Protein AF-A0A9N9AKI6-F1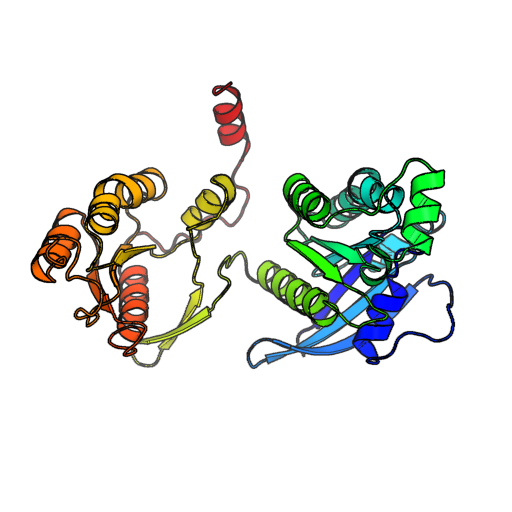 (afdb_monomer)

Mean predicted aligned error: 16.49 Å

InterPro domains:
  IPR001806 Small GTPase [PF00071] (5-174)
  IPR001806 Small GTPase [PF00071] (185-316)
  IPR001806 Small GTPase [PS51421] (1-301)
  IPR001806 Small GTPase [SM00174] (6-179)
  IPR001806 Small GTPase [SM00174] (183-320)
  IPR003578 Small GTPase Rho [PTHR24072] (3-178)
  IPR005225 Small GTP-binding domain [TIGR00231] (1-157)
  IPR027417 P-loop containing nucleoside triphosphate hydrolase [G3DSA:3.40.50.300] (1-179)
  IPR027417 P-loop containing nucleoside triphosphate hydrolase [G3DSA:3.40.50.300] (180-321)
  IPR027417 P-loop containing nucleoside triphosphate hydrolase [SSF52540] (2-173)
  IPR027417 P-loop containing nucleoside triphosphate hydrolase [SSF52540] (184-318)

Sequence (345 aa):
MRTIKCVVVGDYDVGKTELLIAYTTNKFPSKYIPTVFDNREVTVIIGDDPYTLGLFDSTGLEDYDRLRCLSYPQTNVFLICFSVTSPASFENIKKKWFHEVQNHCPGIPCLIVGTKIDLRDDPLTVSELRQKNMRPVTSEQGKELAQELGAIKYVECSALTQKGLKNVFDEAAVAALDNKIKYVFGNYTVTATIGDERYTLGLFDAIGLEDYNRLLSYHQADVFLICFSVTSLISFENVKEKWVSEIHHHCPGISFLIVGTQIGMQNEELSQQSMKPVTSKQGEKLAKKLGATKYVECSVLSQESVKNVFYEAVVAARNTDLPIIKRPRNKLDIMPLLHKMNKWK

pLDDT: mean 78.25, std 19.81, range [26.52, 98.81]

Organism: NCBI:txid1348616

Structure (mmCIF, N/CA/C/O backbone):
data_AF-A0A9N9AKI6-F1
#
_entry.id   AF-A0A9N9AKI6-F1
#
loop_
_atom_site.group_PDB
_atom_site.id
_atom_site.type_symbol
_atom_site.label_atom_id
_atom_site.label_alt_id
_atom_site.label_comp_id
_atom_site.label_asym_id
_atom_site.label_entity_id
_atom_site.label_seq_id
_atom_site.pdbx_PDB_ins_code
_atom_site.Cartn_x
_atom_site.Cartn_y
_atom_site.Cartn_z
_atom_site.occupancy
_atom_site.B_iso_or_equiv
_atom_site.auth_seq_id
_atom_site.auth_comp_id
_atom_site.auth_asym_id
_atom_site.auth_atom_id
_atom_site.pdbx_PDB_model_num
ATOM 1 N N . MET A 1 1 ? -21.388 -12.727 -8.034 1.00 55.03 1 MET A N 1
ATOM 2 C CA . MET A 1 1 ? -19.964 -12.638 -7.644 1.00 55.03 1 MET A CA 1
ATOM 3 C C . MET A 1 1 ? -19.625 -11.164 -7.483 1.00 55.03 1 MET A C 1
ATOM 5 O O . MET A 1 1 ? -20.104 -10.378 -8.293 1.00 55.03 1 MET A O 1
ATOM 9 N N . ARG A 1 2 ? -18.938 -10.751 -6.410 1.00 79.75 2 ARG A N 1
ATOM 10 C CA . ARG A 1 2 ? -18.573 -9.336 -6.219 1.00 79.75 2 ARG A CA 1
ATOM 11 C C . ARG A 1 2 ? -17.352 -9.025 -7.089 1.00 79.75 2 ARG A C 1
ATOM 13 O O . ARG A 1 2 ? -16.371 -9.760 -7.028 1.00 79.75 2 ARG A O 1
ATOM 20 N N . THR A 1 3 ? -17.412 -7.945 -7.864 1.00 86.31 3 THR A N 1
ATOM 21 C CA . THR A 1 3 ? -16.326 -7.552 -8.774 1.00 86.31 3 THR A CA 1
ATOM 22 C C . THR A 1 3 ? -15.552 -6.357 -8.224 1.00 86.31 3 THR A C 1
ATOM 24 O O . THR A 1 3 ? -16.144 -5.381 -7.740 1.00 86.31 3 THR A O 1
ATOM 27 N N . ILE A 1 4 ? -14.226 -6.439 -8.309 1.00 90.44 4 ILE A N 1
ATOM 28 C CA . ILE A 1 4 ? -13.284 -5.353 -8.052 1.00 90.44 4 ILE A CA 1
ATOM 29 C C . ILE A 1 4 ? -12.661 -4.973 -9.391 1.00 90.44 4 ILE A C 1
ATOM 31 O O . ILE A 1 4 ? -11.986 -5.788 -10.010 1.00 90.44 4 ILE A O 1
ATOM 35 N N . LYS A 1 5 ? -12.887 -3.741 -9.844 1.00 94.88 5 LYS A N 1
ATOM 36 C CA . LYS A 1 5 ? -12.231 -3.197 -11.034 1.00 94.88 5 LYS A CA 1
ATOM 37 C C . LYS A 1 5 ? -10.928 -2.498 -10.644 1.00 94.88 5 LYS A C 1
ATOM 39 O O . LYS A 1 5 ? -10.968 -1.491 -9.935 1.00 94.88 5 LYS A O 1
ATOM 44 N N . CYS A 1 6 ? -9.804 -3.015 -11.124 1.00 95.88 6 CYS A N 1
ATOM 45 C CA . CYS A 1 6 ? -8.462 -2.477 -10.944 1.00 95.88 6 CYS A CA 1
ATOM 46 C C . CYS A 1 6 ? -7.922 -1.991 -12.295 1.00 95.88 6 CYS A C 1
ATOM 48 O O . CYS A 1 6 ? -7.817 -2.776 -13.237 1.00 95.88 6 CYS A O 1
ATOM 50 N N . VAL A 1 7 ? -7.601 -0.701 -12.396 1.00 97.38 7 VAL A N 1
ATOM 51 C CA . VAL A 1 7 ? -7.034 -0.104 -13.617 1.00 97.38 7 VAL A CA 1
ATOM 52 C C . VAL A 1 7 ? -5.561 0.212 -13.396 1.00 97.38 7 VAL A C 1
ATOM 54 O O . VAL A 1 7 ? -5.201 0.815 -12.385 1.00 97.38 7 VAL A O 1
ATOM 57 N N . VAL A 1 8 ? -4.714 -0.178 -14.350 1.00 97.44 8 VAL A N 1
ATOM 58 C CA . VAL A 1 8 ? -3.264 0.041 -14.295 1.00 97.44 8 VAL A CA 1
ATOM 59 C C . VAL A 1 8 ? -2.870 1.144 -15.272 1.00 97.44 8 VAL A C 1
ATOM 61 O O . VAL A 1 8 ? -3.150 1.048 -16.467 1.00 97.44 8 VAL A O 1
ATOM 64 N N . VAL A 1 9 ? -2.212 2.191 -14.773 1.00 97.50 9 VAL A N 1
ATOM 65 C CA . VAL A 1 9 ? -1.761 3.368 -15.539 1.00 97.50 9 VAL A CA 1
ATOM 66 C C . VAL A 1 9 ? -0.284 3.654 -15.262 1.00 97.50 9 VAL A C 1
ATOM 68 O O . VAL A 1 9 ? 0.289 3.114 -14.320 1.00 97.50 9 VAL A O 1
ATOM 71 N N . GLY A 1 10 ? 0.358 4.471 -16.095 1.00 97.31 10 GLY A N 1
ATOM 72 C CA . GLY A 1 10 ? 1.793 4.761 -16.015 1.00 97.31 10 GLY A CA 1
ATOM 73 C C . GLY A 1 10 ? 2.422 4.872 -17.399 1.00 97.31 10 GLY A C 1
ATOM 74 O O . GLY A 1 10 ? 1.797 4.488 -18.392 1.00 97.31 10 GLY A O 1
ATOM 75 N N . ASP A 1 11 ? 3.666 5.342 -17.466 1.00 96.44 11 ASP A N 1
ATOM 76 C CA . ASP A 1 11 ? 4.390 5.566 -18.725 1.00 96.44 11 ASP A CA 1
ATOM 77 C C . ASP A 1 11 ? 4.474 4.310 -19.609 1.00 96.44 11 ASP A C 1
ATOM 79 O O . ASP A 1 11 ? 4.257 3.168 -19.185 1.00 96.44 11 ASP A O 1
ATOM 83 N N . TYR A 1 12 ? 4.791 4.515 -20.885 1.00 92.94 12 TYR A N 1
ATOM 84 C CA . TYR A 1 12 ? 5.159 3.416 -21.770 1.00 92.94 12 TYR A CA 1
ATOM 85 C C . TYR A 1 12 ? 6.393 2.660 -21.232 1.00 92.94 12 TYR A C 1
ATOM 87 O O . TYR A 1 12 ? 7.275 3.251 -20.616 1.00 92.94 12 TYR A O 1
ATOM 95 N N . ASP A 1 13 ? 6.434 1.340 -21.444 1.00 92.31 13 ASP A N 1
ATOM 96 C CA . ASP A 1 13 ? 7.540 0.454 -21.032 1.00 92.31 13 ASP A CA 1
ATOM 97 C C . ASP A 1 13 ? 7.895 0.467 -19.521 1.00 92.31 13 ASP A C 1
ATOM 99 O O . ASP A 1 13 ? 9.018 0.196 -19.092 1.00 92.31 13 ASP A O 1
ATOM 103 N N . VAL A 1 14 ? 6.906 0.711 -18.658 1.00 96.31 14 VAL A N 1
ATOM 104 C CA . VAL A 1 14 ? 7.051 0.529 -17.198 1.00 96.31 14 VAL A CA 1
ATOM 105 C C . VAL A 1 14 ? 6.560 -0.834 -16.708 1.00 96.31 14 VAL A C 1
ATOM 107 O O . VAL A 1 14 ? 6.311 -1.003 -15.528 1.00 96.31 14 VAL A O 1
ATOM 110 N N . GLY A 1 15 ? 6.363 -1.823 -17.581 1.00 94.62 15 GLY A N 1
ATOM 111 C CA . GLY A 1 15 ? 6.037 -3.184 -17.137 1.00 94.62 15 GLY A CA 1
ATOM 112 C C . GLY A 1 15 ? 4.579 -3.440 -16.720 1.00 94.62 15 GLY A C 1
ATOM 113 O O . GLY A 1 15 ? 4.329 -4.412 -16.011 1.00 94.62 15 GLY A O 1
ATOM 114 N N . LYS A 1 16 ? 3.614 -2.589 -17.108 1.00 95.56 16 LYS A N 1
ATOM 115 C CA . LYS A 1 16 ? 2.182 -2.753 -16.756 1.00 95.56 16 LYS A CA 1
ATOM 116 C C . LYS A 1 16 ? 1.595 -4.049 -17.323 1.00 95.56 16 LYS A C 1
ATOM 118 O O . LYS A 1 16 ? 0.977 -4.829 -16.604 1.00 95.56 16 LYS A O 1
ATOM 123 N N . THR A 1 17 ? 1.847 -4.307 -18.601 1.00 94.00 17 THR A N 1
ATOM 124 C CA . THR A 1 17 ? 1.361 -5.499 -19.298 1.00 94.00 17 THR A CA 1
ATOM 125 C C . THR A 1 17 ? 2.017 -6.760 -18.745 1.00 94.00 17 THR A C 1
ATOM 127 O O . THR A 1 17 ? 1.331 -7.739 -18.455 1.00 94.00 17 THR A O 1
ATOM 130 N N . GLU A 1 18 ? 3.330 -6.726 -18.508 1.00 94.31 18 GLU A N 1
ATOM 131 C CA . GLU A 1 18 ? 4.100 -7.810 -17.892 1.00 94.31 18 GLU A CA 1
ATOM 132 C C . GLU A 1 18 ? 3.596 -8.125 -16.485 1.00 94.31 18 GLU A C 1
ATOM 134 O O . GLU A 1 18 ? 3.436 -9.296 -16.153 1.00 94.31 18 GLU A O 1
ATOM 139 N N . LEU A 1 19 ? 3.307 -7.097 -15.679 1.00 94.56 19 LEU A N 1
ATOM 140 C CA . LEU A 1 19 ? 2.725 -7.228 -14.344 1.00 94.56 19 LEU A CA 1
ATOM 141 C C . LEU A 1 19 ? 1.404 -8.010 -14.400 1.00 94.56 19 LEU A C 1
ATOM 143 O O . LEU A 1 19 ? 1.226 -8.990 -13.676 1.00 94.56 19 LEU A O 1
ATOM 147 N N . LEU A 1 20 ? 0.496 -7.610 -15.293 1.00 93.94 20 LEU A N 1
ATOM 148 C CA . LEU A 1 20 ? -0.815 -8.239 -15.441 1.00 93.94 20 LEU A CA 1
ATOM 149 C C . LEU A 1 20 ? -0.731 -9.657 -16.027 1.00 93.94 20 LEU A C 1
ATOM 151 O O . LEU A 1 20 ? -1.487 -10.539 -15.614 1.00 93.94 20 LEU A O 1
ATOM 155 N N . ILE A 1 21 ? 0.167 -9.904 -16.991 1.00 91.19 21 ILE A N 1
ATOM 156 C CA . ILE A 1 21 ? 0.382 -11.250 -17.559 1.00 91.19 21 ILE A CA 1
ATOM 157 C C . ILE A 1 21 ? 0.952 -12.162 -16.479 1.00 91.19 21 ILE A C 1
ATOM 159 O O . ILE A 1 21 ? 0.370 -13.203 -16.189 1.00 91.19 21 ILE A O 1
ATOM 163 N N . ALA A 1 22 ? 2.039 -11.744 -15.831 1.00 92.00 22 ALA A N 1
ATOM 164 C CA . ALA A 1 22 ? 2.713 -12.555 -14.831 1.00 92.00 22 ALA A CA 1
ATOM 165 C C . ALA A 1 22 ? 1.778 -12.946 -13.689 1.00 92.00 22 ALA A C 1
ATOM 167 O O . ALA A 1 22 ? 1.807 -14.096 -13.259 1.00 92.00 22 ALA A O 1
ATOM 168 N N . TYR A 1 23 ? 0.915 -12.032 -13.241 1.00 91.38 23 TYR A N 1
ATOM 169 C CA . TYR A 1 23 ? -0.033 -12.322 -12.171 1.00 91.38 23 TYR A CA 1
ATOM 170 C C . TYR A 1 23 ? -1.129 -13.309 -12.589 1.00 91.38 23 TYR A C 1
ATOM 172 O O . TYR A 1 23 ? -1.503 -14.182 -11.813 1.00 91.38 23 TYR A O 1
ATOM 180 N N . THR A 1 24 ? -1.628 -13.203 -13.822 1.00 88.88 24 THR A N 1
ATOM 181 C CA . THR A 1 24 ? -2.720 -14.064 -14.305 1.00 88.88 24 THR A CA 1
ATOM 182 C C . THR A 1 24 ? -2.243 -15.437 -14.777 1.00 88.88 24 THR A C 1
ATOM 184 O O . THR A 1 24 ? -2.994 -16.405 -14.683 1.00 88.88 24 THR A O 1
ATOM 187 N N . THR A 1 25 ? -1.003 -15.554 -15.263 1.00 87.62 25 THR A N 1
ATOM 188 C CA . THR A 1 25 ? -0.487 -16.798 -15.860 1.00 87.62 25 THR A CA 1
ATOM 189 C C . THR A 1 25 ? 0.665 -17.440 -15.090 1.00 87.62 25 THR A C 1
ATOM 191 O O . THR A 1 25 ? 1.154 -18.485 -15.521 1.00 87.62 25 THR A O 1
ATOM 194 N N . ASN A 1 26 ? 1.144 -16.827 -14.000 1.00 85.19 26 ASN A N 1
ATOM 195 C CA . ASN A 1 26 ? 2.358 -17.227 -13.269 1.00 85.19 26 ASN A CA 1
ATOM 196 C C . ASN A 1 26 ? 3.594 -17.381 -14.179 1.00 85.19 26 ASN A C 1
ATOM 198 O O . ASN A 1 26 ? 4.461 -18.225 -13.940 1.00 85.19 26 ASN A O 1
ATOM 202 N N . LYS A 1 27 ? 3.664 -16.596 -15.262 1.00 84.94 27 LYS A N 1
ATOM 203 C CA . LYS A 1 27 ? 4.731 -16.651 -16.273 1.00 84.94 27 LYS A CA 1
ATOM 204 C C . LYS A 1 27 ? 5.041 -15.260 -16.799 1.00 84.94 27 LYS A C 1
A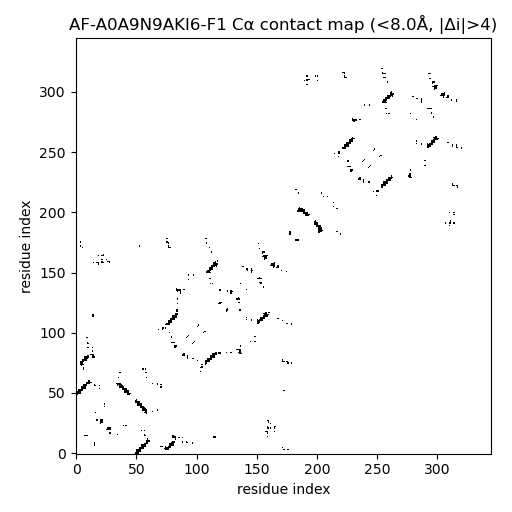TOM 206 O O . LYS A 1 27 ? 4.127 -14.494 -17.079 1.00 84.94 27 LYS A O 1
ATOM 211 N N . PHE A 1 28 ? 6.318 -14.972 -17.009 1.00 85.56 28 PHE A N 1
ATOM 212 C CA . PHE A 1 28 ? 6.722 -13.770 -17.728 1.00 85.56 28 PHE A CA 1
ATOM 213 C C . PHE A 1 28 ? 6.440 -13.937 -19.236 1.00 85.56 28 PHE A C 1
ATOM 215 O O . PHE A 1 28 ? 6.713 -15.015 -19.778 1.00 85.56 28 PHE A O 1
ATOM 222 N N . PRO A 1 29 ? 5.880 -12.928 -19.932 1.00 83.62 29 PRO A N 1
ATOM 223 C CA . PRO A 1 29 ? 5.580 -13.038 -21.357 1.00 83.62 29 PRO A CA 1
ATOM 224 C C . PRO A 1 29 ? 6.856 -13.188 -22.193 1.00 83.62 29 PRO A C 1
ATOM 226 O O . PRO A 1 29 ? 7.808 -12.429 -22.049 1.00 83.62 29 PRO A O 1
ATOM 229 N N . SER A 1 30 ? 6.865 -14.147 -23.122 1.00 75.25 30 SER A N 1
ATOM 230 C CA . SER A 1 30 ? 8.004 -14.382 -24.022 1.00 75.25 30 SER A CA 1
ATOM 231 C C . SER A 1 30 ? 8.039 -13.444 -25.235 1.00 75.25 30 SER A C 1
ATOM 233 O O . SER A 1 30 ? 9.024 -13.426 -25.968 1.00 75.25 30 SER A O 1
ATOM 235 N N . LYS A 1 31 ? 6.948 -12.716 -25.505 1.00 77.06 31 LYS A N 1
ATOM 236 C CA . LYS A 1 31 ? 6.832 -11.743 -26.598 1.00 77.06 31 LYS A CA 1
ATOM 237 C C . LYS A 1 31 ? 6.082 -10.515 -26.100 1.00 77.06 31 LYS A C 1
ATOM 239 O O . LYS A 1 31 ? 4.995 -10.657 -25.545 1.00 77.06 31 LYS A O 1
ATOM 244 N N . TYR A 1 32 ? 6.652 -9.339 -26.343 1.00 72.50 32 TYR A N 1
ATOM 245 C CA . TYR A 1 32 ? 5.980 -8.073 -26.087 1.00 72.50 32 TYR A CA 1
ATOM 246 C C . TYR A 1 32 ? 5.025 -7.742 -27.236 1.00 72.50 32 TYR A C 1
ATOM 248 O O . TYR A 1 32 ? 5.427 -7.739 -28.400 1.00 72.50 32 TYR A O 1
ATOM 256 N N . ILE A 1 33 ? 3.767 -7.464 -26.903 1.00 74.81 33 ILE A N 1
ATOM 257 C CA . ILE A 1 33 ? 2.768 -6.921 -27.826 1.00 74.81 33 ILE A CA 1
ATOM 258 C C . ILE A 1 33 ? 2.341 -5.573 -27.234 1.00 74.81 33 ILE A C 1
ATOM 260 O O . ILE A 1 33 ? 1.853 -5.569 -26.105 1.00 74.81 33 ILE A O 1
ATOM 264 N N . PRO A 1 34 ? 2.526 -4.441 -27.941 1.00 76.62 34 PRO A N 1
ATOM 265 C CA . PRO A 1 34 ? 2.125 -3.135 -27.429 1.00 76.62 34 PRO A CA 1
ATOM 266 C C . PRO A 1 34 ? 0.630 -3.082 -27.096 1.00 76.62 34 PRO A C 1
ATOM 268 O O . PRO A 1 34 ? -0.215 -3.343 -27.955 1.00 76.62 34 PRO A O 1
ATOM 271 N N . THR A 1 35 ? 0.301 -2.714 -25.859 1.00 78.19 35 THR A N 1
ATOM 272 C CA . THR A 1 35 ? -1.090 -2.616 -25.409 1.00 78.19 35 THR A CA 1
ATOM 273 C C . THR A 1 35 ? -1.710 -1.282 -25.809 1.00 78.19 35 THR A C 1
ATOM 275 O O . THR A 1 35 ? -1.144 -0.217 -25.549 1.00 78.19 35 THR A O 1
ATOM 278 N N . VAL A 1 36 ? -2.918 -1.346 -26.375 1.00 70.56 36 VAL A N 1
ATOM 279 C CA . VAL A 1 36 ? -3.856 -0.213 -26.440 1.00 70.56 36 VAL A CA 1
ATOM 280 C C . VAL A 1 36 ? -4.846 -0.327 -25.275 1.00 70.56 36 VAL A C 1
ATOM 282 O O . VAL A 1 36 ? -4.873 0.553 -24.416 1.00 70.56 36 VAL A O 1
ATOM 285 N N . PHE A 1 37 ? -5.546 -1.466 -25.194 1.00 73.75 37 PHE A N 1
ATOM 286 C CA . PHE A 1 37 ? -6.300 -1.948 -24.029 1.00 73.75 37 PHE A CA 1
ATOM 287 C C . PHE A 1 37 ? -6.254 -3.467 -23.963 1.00 73.75 37 PHE A C 1
ATOM 289 O O . PHE A 1 37 ? -6.325 -4.120 -25.004 1.00 73.75 37 PHE A O 1
ATOM 296 N N . ASP A 1 38 ? -6.214 -4.011 -22.753 1.00 83.56 38 ASP A N 1
ATOM 297 C CA . ASP A 1 38 ? -6.481 -5.425 -22.501 1.00 83.56 38 ASP A CA 1
ATOM 298 C C . ASP A 1 38 ? -7.191 -5.576 -21.154 1.00 83.56 38 ASP A C 1
ATOM 300 O O . ASP A 1 38 ? -6.840 -4.906 -20.185 1.00 83.56 38 ASP A O 1
ATOM 304 N N . ASN A 1 39 ? -8.191 -6.452 -21.091 1.00 86.69 39 ASN A N 1
ATOM 305 C CA . ASN A 1 39 ? -8.956 -6.703 -19.875 1.00 86.69 39 ASN A CA 1
ATOM 306 C C . ASN A 1 39 ? -8.851 -8.179 -19.521 1.00 86.69 39 ASN A C 1
ATOM 308 O O . ASN A 1 39 ? -9.151 -9.050 -20.337 1.00 86.69 39 ASN A O 1
ATOM 312 N N . ARG A 1 40 ? -8.474 -8.462 -18.277 1.00 88.06 40 ARG A N 1
ATOM 313 C CA . ARG A 1 40 ? -8.390 -9.824 -17.747 1.00 88.06 40 ARG A CA 1
ATOM 314 C C . ARG A 1 40 ? -9.176 -9.942 -16.465 1.00 88.06 40 ARG A C 1
ATOM 316 O O . ARG A 1 40 ? -9.314 -8.979 -15.724 1.00 88.06 40 ARG A O 1
ATOM 323 N N . GLU A 1 41 ? -9.646 -11.141 -16.177 1.00 90.75 41 GLU A N 1
ATOM 324 C CA . GLU A 1 41 ? -10.331 -11.434 -14.928 1.00 90.75 41 GLU A CA 1
ATOM 325 C C . GLU A 1 41 ? -9.640 -12.593 -14.229 1.00 90.75 41 GLU A C 1
ATOM 327 O O . GLU A 1 41 ? -9.264 -13.587 -14.852 1.00 90.75 41 GLU A O 1
ATOM 332 N N . VAL A 1 42 ? -9.477 -12.466 -12.918 1.00 88.44 42 VAL A N 1
ATOM 333 C CA . VAL A 1 42 ? -8.977 -13.538 -12.062 1.00 88.44 42 VAL A CA 1
ATOM 334 C C . VAL A 1 42 ? -9.839 -13.626 -10.815 1.00 88.44 42 VAL A C 1
ATOM 336 O O . VAL A 1 42 ? -10.312 -12.617 -10.292 1.00 88.44 42 VAL A O 1
ATOM 339 N N . THR A 1 43 ? -10.083 -14.847 -10.348 1.00 85.31 43 THR A N 1
ATOM 340 C CA . THR A 1 43 ? -10.781 -15.060 -9.079 1.00 85.31 43 THR A CA 1
ATOM 341 C C . THR A 1 43 ? -9.766 -15.040 -7.947 1.00 85.31 43 THR A C 1
ATOM 343 O O . THR A 1 43 ? -8.800 -15.799 -7.968 1.00 85.31 43 THR A O 1
ATOM 346 N N . VAL A 1 44 ? -10.000 -14.181 -6.959 1.00 80.06 44 VAL A N 1
ATOM 347 C CA . VAL A 1 44 ? -9.189 -14.065 -5.744 1.00 80.06 44 VAL A CA 1
ATOM 348 C C . VAL A 1 44 ? -10.059 -14.333 -4.521 1.00 80.06 44 VAL A C 1
ATOM 350 O O . VAL A 1 44 ? -11.255 -14.045 -4.529 1.00 80.06 44 VAL A O 1
ATOM 353 N N . ILE A 1 45 ? -9.467 -14.894 -3.471 1.00 71.50 45 ILE A N 1
ATOM 354 C CA . ILE A 1 45 ? -10.143 -15.121 -2.189 1.00 71.50 45 ILE A CA 1
ATOM 355 C C . ILE A 1 45 ? -9.684 -14.023 -1.231 1.00 71.50 45 ILE A C 1
ATOM 357 O O . ILE A 1 45 ? -8.481 -13.860 -1.024 1.00 71.50 45 ILE A O 1
ATOM 361 N N . ILE A 1 46 ? -10.629 -13.261 -0.675 1.00 69.38 46 ILE A N 1
ATOM 362 C CA . ILE A 1 46 ? -10.354 -12.193 0.296 1.00 69.38 46 ILE A CA 1
ATOM 363 C C . ILE A 1 46 ? -11.150 -12.503 1.563 1.00 69.38 46 ILE A C 1
ATOM 365 O O . ILE A 1 46 ? -12.381 -12.448 1.559 1.00 69.38 46 ILE A O 1
ATOM 369 N N . GLY A 1 47 ? -10.445 -12.860 2.639 1.00 68.31 47 GLY A N 1
ATOM 370 C CA . GLY A 1 47 ? -11.068 -13.508 3.794 1.00 68.31 47 GLY A CA 1
ATOM 371 C C . GLY A 1 47 ? -11.607 -14.882 3.394 1.00 68.31 47 GLY A C 1
ATOM 372 O O . GLY A 1 47 ? -10.856 -15.694 2.860 1.00 68.31 47 GLY A O 1
ATOM 373 N N . ASP A 1 48 ? -12.908 -15.099 3.592 1.00 70.56 48 ASP A N 1
ATOM 374 C CA . ASP A 1 48 ? -13.614 -16.330 3.199 1.00 70.56 48 ASP A CA 1
ATOM 375 C C . ASP A 1 48 ? -14.439 -16.164 1.903 1.00 70.56 48 ASP A C 1
ATOM 377 O O . ASP A 1 48 ? -15.035 -17.122 1.408 1.00 70.56 48 ASP A O 1
ATOM 381 N N . ASP A 1 49 ? -14.477 -14.953 1.333 1.00 72.50 49 ASP A N 1
ATOM 382 C CA . ASP A 1 49 ? -15.340 -14.605 0.202 1.00 72.50 49 ASP A CA 1
ATOM 383 C C . ASP A 1 49 ? -14.559 -14.607 -1.134 1.00 72.50 49 ASP A C 1
ATOM 385 O O . ASP A 1 49 ? -13.492 -13.988 -1.236 1.00 72.50 49 ASP A O 1
ATOM 389 N N . PRO A 1 50 ? -15.093 -15.224 -2.208 1.00 79.88 50 PRO A N 1
ATOM 390 C CA . PRO A 1 50 ? -14.511 -15.133 -3.543 1.00 79.88 50 PRO A CA 1
ATOM 391 C C . PRO A 1 50 ? -14.908 -13.828 -4.255 1.00 79.88 50 PRO A C 1
ATOM 393 O O . PRO A 1 50 ? -16.090 -13.480 -4.366 1.00 79.88 50 PRO A O 1
ATOM 396 N N . TYR A 1 51 ? -13.916 -13.143 -4.824 1.00 84.81 51 TYR A N 1
ATOM 397 C CA . TYR A 1 51 ? -14.071 -11.924 -5.619 1.00 84.81 51 TYR A CA 1
ATOM 398 C C . TYR A 1 51 ? -13.523 -12.112 -7.032 1.00 84.81 51 TYR A C 1
ATOM 400 O O . TYR A 1 51 ? -12.506 -12.770 -7.243 1.00 84.81 51 TYR A O 1
ATOM 408 N N . THR A 1 52 ? -14.172 -11.473 -8.002 1.00 90.56 52 THR A N 1
ATOM 409 C CA . THR A 1 52 ? -13.637 -11.334 -9.360 1.00 90.56 52 THR A CA 1
ATOM 410 C C . THR A 1 52 ? -12.826 -10.047 -9.428 1.00 90.56 52 THR A C 1
ATOM 412 O O . THR A 1 52 ? -13.384 -8.956 -9.306 1.00 90.56 52 THR A O 1
ATOM 415 N N . LEU A 1 53 ? -11.517 -10.159 -9.618 1.00 91.44 53 LEU A N 1
ATOM 416 C CA . LEU A 1 53 ? -10.639 -9.022 -9.854 1.00 91.44 53 LEU A CA 1
ATOM 417 C C . LEU A 1 53 ? -10.522 -8.797 -11.366 1.00 91.44 53 LEU A C 1
ATOM 419 O O . LEU A 1 53 ? -9.875 -9.570 -12.071 1.00 91.44 53 LEU A O 1
ATOM 423 N N . GLY A 1 54 ? -11.187 -7.751 -11.854 1.00 94.75 54 GLY A N 1
ATOM 424 C CA . GLY A 1 54 ? -11.086 -7.279 -13.231 1.00 94.75 54 GLY A CA 1
ATOM 425 C C . GLY A 1 54 ? -9.886 -6.351 -13.376 1.00 94.75 54 GLY A C 1
ATOM 426 O O . GLY A 1 54 ? -9.861 -5.275 -12.782 1.00 94.75 54 GLY A O 1
ATOM 427 N N . LEU A 1 55 ? -8.901 -6.777 -14.154 1.00 94.75 55 LEU A N 1
ATOM 428 C CA . LEU A 1 55 ? -7.628 -6.120 -14.408 1.00 94.75 55 LEU A CA 1
ATOM 429 C C . LEU A 1 55 ? -7.673 -5.430 -15.769 1.00 94.75 55 LEU A C 1
ATOM 431 O O . LEU A 1 55 ? -7.818 -6.096 -16.791 1.00 94.75 55 LEU A O 1
ATOM 435 N N . PHE A 1 56 ? -7.543 -4.109 -15.774 1.00 94.75 56 PHE A N 1
ATOM 436 C CA . PHE A 1 56 ? -7.619 -3.283 -16.976 1.00 94.75 56 PHE A CA 1
ATOM 437 C C . PHE A 1 56 ? -6.228 -2.720 -17.276 1.00 94.75 56 PHE A C 1
ATOM 439 O O . PHE A 1 56 ? -5.751 -1.821 -16.575 1.00 94.75 56 PHE A O 1
ATOM 446 N N . ASP A 1 57 ? -5.584 -3.268 -18.305 1.00 92.69 57 ASP A N 1
ATOM 447 C CA . ASP A 1 57 ? -4.329 -2.768 -18.860 1.00 92.69 57 ASP A CA 1
ATOM 448 C C . ASP A 1 57 ? -4.614 -1.559 -19.747 1.00 92.69 57 ASP A C 1
ATOM 450 O O . ASP A 1 57 ? -5.461 -1.612 -20.646 1.00 92.69 57 ASP A O 1
ATOM 454 N N . SER A 1 58 ? -3.898 -0.465 -19.509 1.00 87.56 58 SER A N 1
ATOM 455 C CA . SER A 1 58 ? -4.029 0.744 -20.309 1.00 87.56 58 SER A CA 1
ATOM 456 C C . SER A 1 58 ? -2.700 1.163 -20.912 1.00 87.56 58 SER A C 1
ATOM 458 O O . SER A 1 58 ? -1.631 1.010 -20.315 1.00 87.56 58 SER A O 1
ATOM 460 N N . THR A 1 59 ? -2.759 1.714 -22.121 1.00 86.50 59 THR A N 1
ATOM 461 C CA . THR A 1 59 ? -1.558 2.207 -22.785 1.00 86.50 59 THR A CA 1
ATOM 462 C C . THR A 1 59 ? -0.951 3.415 -22.069 1.00 86.50 59 THR A C 1
ATOM 464 O O . THR A 1 59 ? -1.650 4.322 -21.615 1.00 86.50 59 THR A O 1
ATOM 467 N N . GLY A 1 60 ? 0.382 3.436 -22.002 1.00 82.94 60 GLY A N 1
ATOM 468 C CA . GLY A 1 60 ? 1.150 4.563 -21.463 1.00 82.94 60 GLY A CA 1
ATOM 469 C C . GLY A 1 60 ? 1.517 5.626 -22.502 1.00 82.94 60 GLY A C 1
ATOM 470 O O . GLY A 1 60 ? 2.257 6.547 -22.175 1.00 82.94 60 GLY A O 1
ATOM 471 N N . LEU A 1 61 ? 1.066 5.471 -23.752 1.00 86.12 61 LEU A N 1
ATOM 472 C CA . LEU A 1 61 ? 1.355 6.394 -24.851 1.00 86.12 61 LEU A CA 1
ATOM 473 C C . LEU A 1 61 ? 0.448 7.628 -24.789 1.00 86.12 61 LEU A C 1
ATOM 475 O O . LEU A 1 61 ? -0.764 7.499 -24.610 1.00 86.12 61 LEU A O 1
ATOM 479 N N . GLU A 1 62 ? 1.033 8.811 -24.981 1.00 84.06 62 GLU A N 1
ATOM 480 C CA . GLU A 1 62 ? 0.327 10.093 -24.822 1.00 84.06 62 GLU A CA 1
ATOM 481 C C . GLU A 1 62 ? -0.749 10.335 -25.888 1.00 84.06 62 GLU A C 1
ATOM 483 O O . GLU A 1 62 ? -1.828 10.846 -25.589 1.00 84.06 62 GLU A O 1
ATOM 488 N N . ASP A 1 63 ? -0.512 9.874 -27.119 1.00 86.44 63 ASP A N 1
ATOM 489 C CA . ASP A 1 63 ? -1.464 10.004 -28.235 1.00 86.44 63 ASP A CA 1
ATOM 490 C C . ASP A 1 63 ? -2.817 9.319 -27.958 1.00 86.44 63 ASP A C 1
ATOM 492 O O . ASP A 1 63 ? -3.819 9.587 -28.623 1.00 86.44 63 ASP A O 1
ATOM 496 N N . TYR A 1 64 ? -2.863 8.445 -26.948 1.00 85.25 64 TYR A N 1
ATOM 497 C CA . TYR A 1 64 ? -4.025 7.650 -26.572 1.00 85.25 64 TYR A CA 1
ATOM 498 C C . TYR A 1 64 ? -4.665 8.095 -25.248 1.00 85.25 64 TYR A C 1
ATOM 500 O O . TYR A 1 64 ? -5.553 7.402 -24.749 1.00 85.25 64 TYR A O 1
ATOM 508 N N . ASP A 1 65 ? -4.288 9.254 -24.693 1.00 84.94 65 ASP A N 1
ATOM 509 C CA . ASP A 1 65 ? -4.796 9.755 -23.404 1.00 84.94 65 ASP A CA 1
ATOM 510 C C . ASP A 1 65 ? -6.339 9.774 -23.346 1.00 84.94 65 ASP A C 1
ATOM 512 O O . ASP A 1 65 ? -6.946 9.283 -22.395 1.00 84.94 65 ASP A O 1
ATOM 516 N N . ARG A 1 66 ? -7.008 10.237 -24.415 1.00 84.25 66 ARG A N 1
ATOM 517 C CA . ARG A 1 66 ? -8.486 10.264 -24.487 1.00 84.25 66 ARG A CA 1
ATOM 518 C C . ARG A 1 66 ? -9.116 8.877 -24.501 1.00 84.25 66 ARG A C 1
ATOM 520 O O . ARG A 1 66 ? -10.172 8.675 -23.906 1.00 84.25 66 ARG A O 1
ATOM 527 N N . LEU A 1 67 ? -8.491 7.943 -25.213 1.00 84.31 67 LEU A N 1
ATOM 528 C CA . LEU A 1 67 ? -8.954 6.565 -25.279 1.00 84.31 67 LEU A CA 1
ATOM 529 C C . LEU A 1 67 ? -8.789 5.909 -23.908 1.00 84.31 67 LEU A C 1
ATOM 531 O O . LEU A 1 67 ? -9.704 5.231 -23.450 1.00 84.31 67 LEU A O 1
ATOM 535 N N . ARG A 1 68 ? -7.657 6.144 -23.226 1.00 90.31 68 ARG A N 1
ATOM 536 C CA . ARG A 1 68 ? -7.348 5.563 -21.908 1.00 90.31 68 ARG A CA 1
ATOM 537 C C . ARG A 1 68 ? -8.416 5.873 -20.872 1.00 90.31 68 ARG A C 1
ATOM 539 O O . ARG A 1 68 ? -8.857 4.968 -20.161 1.00 90.31 68 ARG A O 1
ATOM 546 N N . CYS A 1 69 ? -8.889 7.115 -20.843 1.00 87.12 69 CYS A N 1
ATOM 547 C CA . CYS A 1 69 ? -9.921 7.544 -19.906 1.00 87.12 69 CYS A CA 1
ATOM 548 C C . CYS A 1 69 ? -11.256 6.793 -20.064 1.00 87.12 69 CYS A C 1
ATOM 550 O O . CYS A 1 69 ? -12.038 6.757 -19.114 1.00 87.12 69 CYS A O 1
ATOM 552 N N . LEU A 1 70 ? -11.521 6.137 -21.203 1.00 86.31 70 LEU A N 1
ATOM 553 C CA . LEU A 1 70 ? -12.717 5.300 -21.381 1.00 86.31 70 LEU A CA 1
ATOM 554 C C . LEU A 1 70 ? -12.720 4.071 -20.460 1.00 86.31 70 LEU A C 1
ATOM 556 O O . LEU A 1 70 ? -13.785 3.541 -20.147 1.00 86.31 70 LEU A O 1
ATOM 560 N N . SER A 1 71 ? -11.551 3.648 -19.973 1.00 88.31 71 SER A N 1
ATOM 561 C CA . SER A 1 71 ? -11.417 2.535 -19.029 1.00 88.31 71 SER A CA 1
ATOM 562 C C . SER A 1 71 ? -11.622 2.947 -17.569 1.00 88.31 71 SER A C 1
ATOM 564 O O . SER A 1 71 ? -11.783 2.073 -16.721 1.00 88.31 71 SER A O 1
ATOM 566 N N . TYR A 1 72 ? -11.665 4.242 -17.245 1.00 91.69 72 TYR A N 1
ATOM 567 C CA . TYR A 1 72 ? -11.717 4.742 -15.862 1.00 91.69 72 TYR A CA 1
ATOM 568 C C . TYR A 1 72 ? -13.083 4.651 -15.157 1.00 91.69 72 TYR A C 1
ATOM 570 O O . TYR A 1 72 ? -13.089 4.445 -13.938 1.00 91.69 72 TYR A O 1
ATOM 578 N N . PRO A 1 73 ? -14.247 4.748 -15.831 1.00 88.38 73 PRO A N 1
ATOM 579 C CA . PRO A 1 73 ? -15.539 4.654 -15.158 1.00 88.38 73 PRO A CA 1
ATOM 580 C C . PRO A 1 73 ? -15.684 3.387 -14.306 1.00 88.38 73 PRO A C 1
ATOM 582 O O . PRO A 1 73 ? -15.272 2.298 -14.713 1.00 88.38 73 PRO A O 1
ATOM 585 N N . GLN A 1 74 ? -16.297 3.533 -13.126 1.00 85.94 74 GLN A N 1
ATOM 586 C CA . GLN A 1 74 ? -16.557 2.448 -12.163 1.00 85.94 74 GLN A CA 1
ATOM 587 C C . GLN A 1 74 ? -15.300 1.744 -11.614 1.00 85.94 74 GLN A C 1
ATOM 589 O O . GLN A 1 74 ? -15.399 0.648 -11.058 1.00 85.94 74 GLN A O 1
ATOM 594 N N . THR A 1 75 ? -14.121 2.359 -11.741 1.00 93.56 75 THR A N 1
ATOM 595 C CA . THR A 1 75 ? -12.885 1.832 -11.147 1.00 93.56 75 THR A CA 1
ATOM 596 C C . THR A 1 75 ? -12.983 1.800 -9.627 1.00 93.56 75 THR A C 1
ATOM 598 O O . THR A 1 75 ? -13.507 2.723 -9.006 1.00 93.56 75 THR A O 1
ATOM 601 N N . ASN A 1 76 ? -12.507 0.713 -9.017 1.00 91.62 76 ASN A N 1
ATOM 602 C CA . ASN A 1 76 ? -12.475 0.560 -7.564 1.00 91.62 76 ASN A CA 1
ATOM 603 C C . ASN A 1 76 ? -11.095 0.844 -6.971 1.00 91.62 76 ASN A C 1
ATOM 605 O O . ASN A 1 76 ? -11.036 1.221 -5.810 1.00 91.62 76 ASN A O 1
ATOM 609 N N . VAL A 1 77 ? -10.020 0.685 -7.747 1.00 95.50 77 VAL A N 1
ATOM 610 C CA . VAL A 1 77 ? -8.641 1.003 -7.351 1.00 95.50 77 VAL A CA 1
ATOM 611 C C . VAL A 1 77 ? -7.772 1.248 -8.583 1.00 95.50 77 VAL A C 1
ATOM 613 O O . VAL A 1 77 ? -7.946 0.585 -9.609 1.00 95.50 77 VAL A O 1
ATOM 616 N N . PHE A 1 78 ? -6.828 2.181 -8.477 1.00 97.94 78 PHE A N 1
ATOM 617 C CA . PHE A 1 78 ? -5.800 2.412 -9.489 1.00 97.94 78 PHE A CA 1
ATOM 618 C C . PHE A 1 78 ? -4.435 1.904 -9.025 1.00 97.94 78 PHE A C 1
ATOM 620 O O . PHE A 1 78 ? -4.023 2.144 -7.889 1.00 97.94 78 PHE A O 1
ATOM 627 N N . LEU A 1 79 ? -3.714 1.257 -9.937 1.00 98.44 79 LEU A N 1
ATOM 628 C CA . LEU A 1 79 ? -2.279 1.020 -9.823 1.00 98.44 79 LEU A CA 1
ATOM 629 C C . LEU A 1 79 ? -1.563 2.022 -10.724 1.00 98.44 79 LEU A C 1
ATOM 631 O O . LEU A 1 79 ? -1.739 1.998 -11.941 1.00 98.44 79 LEU A O 1
ATOM 635 N N . ILE A 1 80 ? -0.773 2.908 -10.128 1.00 98.44 80 ILE A N 1
ATOM 636 C CA . ILE A 1 80 ? -0.002 3.915 -10.851 1.00 98.44 80 ILE A CA 1
ATOM 637 C C . ILE A 1 80 ? 1.458 3.457 -10.871 1.00 98.44 80 ILE A C 1
ATOM 639 O O . ILE A 1 80 ? 2.169 3.535 -9.868 1.00 98.44 80 ILE A O 1
ATOM 643 N N . CYS A 1 81 ? 1.881 2.916 -12.009 1.00 98.62 81 CYS A N 1
ATOM 644 C CA . CYS A 1 81 ? 3.149 2.219 -12.167 1.00 98.62 81 CYS A CA 1
ATOM 645 C C . CYS A 1 81 ? 4.255 3.122 -12.721 1.00 98.62 81 CYS A C 1
ATOM 647 O O . CYS A 1 81 ? 4.050 3.866 -13.680 1.00 98.62 81 CYS A O 1
ATOM 649 N N . PHE A 1 82 ? 5.463 2.952 -12.188 1.00 98.75 82 PHE A N 1
ATOM 650 C CA . PHE A 1 82 ? 6.712 3.415 -12.794 1.00 98.75 82 PHE A CA 1
ATOM 651 C C . PHE A 1 82 ? 7.735 2.273 -12.822 1.00 98.75 82 PHE A C 1
ATOM 653 O O . PHE A 1 82 ? 7.572 1.267 -12.127 1.00 98.75 82 PHE A O 1
ATOM 660 N N . SER A 1 83 ? 8.794 2.407 -13.621 1.00 98.56 83 SER A N 1
ATOM 661 C CA . SER A 1 83 ? 9.940 1.490 -13.555 1.00 98.56 83 SER A CA 1
ATOM 662 C C . SER A 1 83 ? 10.995 2.057 -12.620 1.00 98.56 83 SER A C 1
ATOM 664 O O . SER A 1 83 ? 11.412 3.203 -12.794 1.00 98.56 83 SER A O 1
ATOM 666 N N . VAL A 1 84 ? 11.512 1.250 -11.689 1.00 98.56 84 VAL A N 1
ATOM 667 C CA . VAL A 1 84 ? 12.597 1.702 -10.798 1.00 98.56 84 VAL A CA 1
ATOM 668 C C . VAL A 1 84 ? 13.884 2.019 -11.559 1.00 98.56 84 VAL A C 1
ATOM 670 O O . VAL A 1 84 ? 14.754 2.704 -11.037 1.00 98.56 84 VAL A O 1
ATOM 673 N N . THR A 1 85 ? 14.001 1.571 -12.807 1.00 97.69 85 THR A N 1
ATOM 674 C CA . THR A 1 85 ? 15.125 1.876 -13.700 1.00 97.69 85 THR A CA 1
ATOM 675 C C . THR A 1 85 ? 14.881 3.093 -14.592 1.00 97.69 85 THR A C 1
ATOM 677 O O . THR A 1 85 ? 15.755 3.458 -15.368 1.00 97.69 85 THR A O 1
ATOM 680 N N . SER A 1 86 ? 13.717 3.743 -14.498 1.00 98.06 86 SER A N 1
ATOM 681 C CA . SER A 1 86 ? 13.380 4.942 -15.271 1.00 98.06 86 SER A CA 1
ATOM 682 C C . SER A 1 86 ? 12.980 6.087 -14.333 1.00 98.06 86 SER A C 1
ATOM 684 O O . SER A 1 86 ? 11.795 6.243 -14.017 1.00 98.06 86 SER A O 1
ATOM 686 N N . PRO A 1 87 ? 13.944 6.925 -13.898 1.00 97.75 87 PRO A N 1
ATOM 687 C CA . PRO A 1 87 ? 13.665 8.096 -13.063 1.00 97.75 87 PRO A CA 1
ATOM 688 C C . PRO A 1 87 ? 12.644 9.059 -13.680 1.00 97.75 87 PRO A C 1
ATOM 690 O O . PRO A 1 87 ? 11.815 9.611 -12.964 1.00 97.75 87 PRO A O 1
ATOM 693 N N . ALA A 1 88 ? 12.628 9.191 -15.010 1.00 97.69 88 ALA A N 1
ATOM 694 C CA . ALA A 1 88 ? 11.617 9.980 -15.714 1.00 97.69 88 ALA A CA 1
ATOM 695 C C . ALA A 1 88 ? 10.194 9.449 -15.462 1.00 97.69 88 ALA A C 1
ATOM 697 O O . ALA A 1 88 ? 9.299 10.227 -15.137 1.00 97.69 88 ALA A O 1
ATOM 698 N N . SER A 1 89 ? 10.000 8.123 -15.516 1.00 98.50 89 SER A N 1
ATOM 699 C CA . SER A 1 89 ? 8.688 7.524 -15.237 1.00 98.50 89 SER A CA 1
ATOM 700 C C . SER A 1 89 ? 8.232 7.731 -13.794 1.00 98.50 89 SER A C 1
ATOM 702 O O . SER A 1 89 ? 7.040 7.895 -13.551 1.00 98.50 89 SER A O 1
ATOM 704 N N . PHE A 1 90 ? 9.173 7.791 -12.846 1.00 98.62 90 PHE A N 1
ATOM 705 C CA . PHE A 1 90 ? 8.900 8.115 -11.447 1.00 98.62 90 PHE A CA 1
ATOM 706 C C . PHE A 1 90 ? 8.464 9.575 -11.272 1.00 98.62 90 PHE A C 1
ATOM 708 O O . PHE A 1 90 ? 7.460 9.848 -10.617 1.00 98.62 90 PHE A O 1
ATOM 715 N N . GLU A 1 91 ? 9.150 10.522 -11.915 1.00 98.06 91 GLU A N 1
ATOM 716 C CA . GLU A 1 91 ? 8.743 11.932 -11.897 1.00 98.06 91 GLU A CA 1
ATOM 717 C C . GLU A 1 91 ? 7.355 12.146 -12.524 1.00 98.06 91 GLU A C 1
ATOM 719 O O . GLU A 1 91 ? 6.558 12.958 -12.038 1.00 98.06 91 GLU A O 1
ATOM 724 N N . ASN A 1 92 ? 7.041 11.392 -13.580 1.00 98.25 92 ASN A N 1
ATOM 725 C CA . ASN A 1 92 ? 5.764 11.474 -14.282 1.00 98.25 92 ASN A CA 1
ATOM 726 C C . ASN A 1 92 ? 4.577 10.992 -13.442 1.00 98.25 92 ASN A C 1
ATOM 728 O O . ASN A 1 92 ? 3.446 11.399 -13.715 1.00 98.25 92 ASN A O 1
ATOM 732 N N . ILE A 1 93 ? 4.804 10.208 -12.381 1.00 98.25 93 ILE A N 1
ATOM 733 C CA . ILE A 1 93 ? 3.751 9.855 -11.419 1.00 98.25 93 ILE A CA 1
ATOM 734 C C . ILE A 1 93 ? 3.119 11.121 -10.847 1.00 98.25 93 ILE A C 1
ATOM 736 O O . ILE A 1 93 ? 1.902 11.282 -10.914 1.00 98.25 93 ILE A O 1
ATOM 740 N N . LYS A 1 94 ? 3.944 12.052 -10.360 1.00 95.06 94 LYS A N 1
ATOM 741 C CA . LYS A 1 94 ? 3.481 13.335 -9.825 1.00 95.06 94 LYS A CA 1
ATOM 742 C C . LYS A 1 94 ? 3.056 14.293 -10.926 1.00 95.06 94 LYS A C 1
ATOM 744 O O . LYS A 1 94 ? 2.003 14.902 -10.815 1.00 95.06 94 LYS A O 1
ATOM 749 N N . LYS A 1 95 ? 3.856 14.435 -11.988 1.00 96.31 95 LYS A N 1
ATOM 750 C CA . LYS A 1 95 ? 3.609 15.448 -13.032 1.00 96.31 95 LYS A CA 1
ATOM 751 C C . LYS A 1 95 ? 2.364 15.158 -13.877 1.00 96.31 95 LYS A C 1
ATOM 753 O O . LYS A 1 95 ? 1.747 16.101 -14.362 1.00 96.31 95 LYS A O 1
ATOM 758 N N . LYS A 1 96 ? 2.008 13.881 -14.059 1.00 95.38 96 LYS A N 1
ATOM 759 C CA . LYS A 1 96 ? 0.942 13.445 -14.972 1.00 95.38 96 LYS A CA 1
ATOM 760 C C . LYS A 1 96 ? -0.035 12.479 -14.313 1.00 95.38 96 LYS A C 1
ATOM 762 O O . LYS A 1 96 ? -1.196 12.827 -14.113 1.00 95.38 96 LYS A O 1
ATOM 767 N N . TRP A 1 97 ? 0.414 11.269 -13.987 1.00 97.19 97 TRP A N 1
ATOM 768 C CA . TRP A 1 97 ? -0.489 10.133 -13.774 1.00 97.19 97 TRP A CA 1
ATOM 769 C C . TRP A 1 97 ? -1.398 10.283 -12.561 1.00 97.19 97 TRP A C 1
ATOM 771 O O . TRP A 1 97 ? -2.596 10.023 -12.651 1.00 97.19 97 TRP A O 1
ATOM 781 N N . PHE A 1 98 ? -0.847 10.739 -11.438 1.00 93.50 98 PHE A N 1
ATOM 782 C CA . PHE A 1 98 ? -1.623 10.944 -10.224 1.00 93.50 98 PHE A CA 1
ATOM 783 C C . PHE A 1 98 ? -2.686 12.030 -10.421 1.00 93.50 98 PHE A C 1
ATOM 785 O O . PHE A 1 98 ? -3.853 11.823 -10.089 1.00 93.50 98 PHE A O 1
ATOM 792 N N . HIS A 1 99 ? -2.315 13.157 -11.036 1.00 89.31 99 HIS A N 1
ATOM 793 C CA . HIS A 1 99 ? -3.259 14.226 -11.361 1.00 89.31 99 HIS A CA 1
ATOM 794 C C . HIS A 1 99 ? -4.328 13.779 -12.364 1.00 89.31 99 HIS A C 1
ATOM 796 O O . HIS A 1 99 ? -5.500 14.091 -12.174 1.00 89.31 99 HIS A O 1
ATOM 802 N N . GLU A 1 100 ? -3.963 13.021 -13.399 1.00 92.75 100 GLU A N 1
ATOM 803 C CA . GLU A 1 100 ? -4.916 12.497 -14.381 1.00 92.75 100 GLU A CA 1
ATOM 804 C C . GLU A 1 100 ? -5.981 11.615 -13.718 1.00 92.75 100 GLU A C 1
ATOM 806 O O . GLU A 1 100 ? -7.178 11.825 -13.946 1.00 92.75 100 GLU A O 1
ATOM 811 N N . VAL A 1 101 ? -5.555 10.672 -12.871 1.00 93.62 101 VAL A N 1
ATOM 812 C CA . VAL A 1 101 ? -6.458 9.779 -12.134 1.00 93.62 101 VAL A CA 1
ATOM 813 C C . VAL A 1 101 ? -7.352 10.574 -11.185 1.00 93.62 101 VAL A C 1
ATOM 815 O O . VAL A 1 101 ? -8.566 10.384 -11.205 1.00 93.62 101 VAL A O 1
ATOM 818 N N . GLN A 1 102 ? -6.797 11.504 -10.403 1.00 85.88 102 GLN A N 1
ATOM 819 C CA . GLN A 1 102 ? -7.586 12.318 -9.469 1.00 85.88 102 GLN A CA 1
ATOM 820 C C . GLN A 1 102 ? -8.596 13.230 -10.180 1.00 85.88 102 GLN A C 1
ATOM 822 O O . GLN A 1 102 ? -9.702 13.423 -9.678 1.00 85.88 102 GLN A O 1
ATOM 827 N N . ASN A 1 103 ? -8.256 13.751 -11.362 1.00 84.69 103 ASN A N 1
ATOM 828 C CA . ASN A 1 103 ? -9.157 14.599 -12.143 1.00 84.69 103 ASN A CA 1
ATOM 829 C C . ASN A 1 103 ? -10.353 13.817 -12.708 1.00 84.69 103 ASN A C 1
ATOM 831 O O . ASN A 1 103 ? -11.470 14.330 -12.717 1.00 84.69 103 ASN A O 1
ATOM 835 N N . HIS A 1 104 ? -10.141 12.582 -13.174 1.00 83.25 104 HIS A N 1
ATOM 836 C CA . HIS A 1 104 ? -11.210 11.765 -13.762 1.00 83.25 104 HIS A CA 1
ATOM 837 C C . HIS A 1 104 ? -11.980 10.934 -12.730 1.00 83.25 104 HIS A C 1
ATOM 839 O O . HIS A 1 104 ? -13.151 10.618 -12.937 1.00 83.25 104 HIS A O 1
ATOM 845 N N . CYS A 1 105 ? -11.323 10.526 -11.647 1.00 81.81 105 CYS A N 1
ATOM 846 C CA . CYS A 1 105 ? -11.831 9.591 -10.645 1.00 81.81 105 CYS A CA 1
ATOM 847 C C . CYS A 1 105 ? -11.467 10.055 -9.222 1.00 81.81 105 CYS A C 1
ATOM 849 O O . CYS A 1 105 ? -10.732 9.362 -8.511 1.00 81.81 105 CYS A O 1
ATOM 851 N N . PRO A 1 106 ? -11.978 11.219 -8.779 1.00 79.56 106 PRO A N 1
ATOM 852 C CA . PRO A 1 106 ? -11.655 11.763 -7.466 1.00 79.56 106 PRO A CA 1
ATOM 853 C C . PRO A 1 106 ? -12.097 10.817 -6.344 1.00 79.56 106 PRO A C 1
ATOM 855 O O . PRO A 1 106 ? -13.217 10.302 -6.345 1.00 79.56 106 PRO A O 1
ATOM 858 N N . GLY A 1 107 ? -11.219 10.610 -5.360 1.00 72.69 107 GLY A N 1
ATOM 859 C CA . GLY A 1 107 ? -11.496 9.786 -4.177 1.00 72.69 107 GLY A CA 1
ATOM 860 C C . GLY A 1 107 ? -11.394 8.271 -4.385 1.00 72.69 107 GLY A C 1
ATOM 861 O O . GLY A 1 107 ? -11.575 7.523 -3.425 1.00 72.69 107 GLY A O 1
ATOM 862 N N . ILE A 1 108 ? -11.081 7.800 -5.596 1.00 83.75 108 ILE A N 1
ATOM 863 C CA . ILE A 1 108 ? -10.758 6.388 -5.841 1.00 83.75 108 ILE A CA 1
ATOM 864 C C . ILE A 1 108 ? -9.340 6.108 -5.309 1.00 83.75 108 ILE A C 1
ATOM 866 O O . ILE A 1 108 ? -8.442 6.937 -5.499 1.00 83.75 108 ILE A O 1
ATOM 870 N N . PRO A 1 109 ? -9.110 4.981 -4.605 1.00 85.75 109 PRO A N 1
ATOM 871 C CA . PRO A 1 109 ? -7.833 4.723 -3.968 1.00 85.75 109 PRO A CA 1
ATOM 872 C C . PRO A 1 109 ? -6.780 4.423 -5.035 1.00 85.75 109 PRO A C 1
ATOM 874 O O . PRO A 1 109 ? -7.055 3.760 -6.039 1.00 85.75 109 PRO A O 1
ATOM 877 N N . CYS A 1 110 ? -5.566 4.907 -4.802 1.00 90.81 110 CYS A N 1
ATOM 878 C CA . CYS A 1 110 ? -4.441 4.745 -5.713 1.00 90.81 110 CYS A CA 1
ATOM 879 C C . CYS A 1 110 ? -3.263 4.132 -4.960 1.00 90.81 110 CYS A C 1
ATOM 881 O O . CYS A 1 110 ? -2.935 4.587 -3.863 1.00 90.81 110 CYS A O 1
ATOM 883 N N . LEU A 1 111 ? -2.616 3.134 -5.554 1.00 96.19 111 LEU A N 1
ATOM 884 C CA . LEU A 1 111 ? -1.322 2.628 -5.107 1.00 96.19 111 LEU A CA 1
ATOM 885 C C . LEU A 1 111 ? -0.251 3.098 -6.084 1.00 96.19 111 LEU A C 1
ATOM 887 O O . LEU A 1 111 ? -0.456 3.061 -7.299 1.00 96.19 111 LEU A O 1
ATOM 891 N N . ILE A 1 112 ? 0.902 3.491 -5.553 1.00 98.25 112 ILE A N 1
ATOM 892 C CA . ILE A 1 112 ? 2.094 3.732 -6.363 1.00 98.25 112 ILE A CA 1
ATOM 893 C C . ILE A 1 112 ? 2.874 2.420 -6.451 1.00 98.25 112 ILE A C 1
ATOM 895 O O . ILE A 1 112 ? 3.152 1.792 -5.428 1.00 98.25 112 ILE A O 1
ATOM 899 N N . VAL A 1 113 ? 3.223 1.998 -7.667 1.00 98.81 113 VAL A N 1
ATOM 900 C CA . VAL A 1 113 ? 3.858 0.698 -7.914 1.00 98.81 113 VAL A CA 1
ATOM 901 C C . VAL A 1 113 ? 5.212 0.875 -8.599 1.00 98.81 113 VAL A C 1
ATOM 903 O O . VAL A 1 113 ? 5.278 1.289 -9.756 1.00 98.81 113 VAL A O 1
ATOM 906 N N . GLY A 1 114 ? 6.289 0.512 -7.903 1.00 98.69 114 GLY A N 1
ATOM 907 C CA . GLY A 1 114 ? 7.631 0.401 -8.474 1.00 98.69 114 GLY A CA 1
ATOM 908 C C . GLY A 1 114 ? 7.834 -0.967 -9.131 1.00 98.69 114 GLY A C 1
ATOM 909 O O . GLY A 1 114 ? 7.855 -1.998 -8.460 1.00 98.69 114 GLY A O 1
ATOM 910 N N . THR A 1 115 ? 7.977 -0.997 -10.450 1.00 98.50 115 THR A N 1
ATOM 911 C CA . THR A 1 115 ? 8.161 -2.231 -11.234 1.00 98.50 115 THR A CA 1
ATOM 912 C C . THR A 1 115 ? 9.630 -2.461 -11.606 1.00 98.50 115 THR A C 1
ATOM 914 O O . THR A 1 115 ? 10.468 -1.574 -11.436 1.00 98.50 115 THR A O 1
ATOM 917 N N . LYS A 1 116 ? 9.937 -3.646 -12.155 1.00 97.94 116 LYS A N 1
ATOM 918 C CA . LYS A 1 116 ? 11.276 -4.037 -12.640 1.00 97.94 116 LYS A CA 1
ATOM 919 C C . LYS A 1 116 ? 12.357 -3.987 -11.541 1.00 97.94 116 LYS A C 1
ATOM 921 O O . LYS A 1 116 ? 13.507 -3.648 -11.807 1.00 97.94 116 LYS A O 1
ATOM 926 N N . ILE A 1 117 ? 12.006 -4.322 -10.290 1.00 98.25 117 ILE A N 1
ATOM 927 C CA . ILE A 1 117 ? 12.960 -4.267 -9.160 1.00 98.25 117 ILE A CA 1
ATOM 928 C C . ILE A 1 117 ? 14.135 -5.238 -9.273 1.00 98.25 117 ILE A C 1
ATOM 930 O O . ILE A 1 117 ? 15.150 -5.042 -8.614 1.00 98.25 117 ILE A O 1
ATOM 934 N N . ASP A 1 118 ? 14.012 -6.263 -10.112 1.00 97.44 118 ASP A N 1
ATOM 935 C CA . ASP A 1 118 ? 15.100 -7.172 -10.474 1.00 97.44 118 ASP A CA 1
ATOM 936 C C . ASP A 1 118 ? 16.267 -6.460 -11.172 1.00 97.44 118 ASP A C 1
ATOM 938 O O . ASP A 1 118 ? 17.399 -6.920 -11.081 1.00 97.44 118 ASP A O 1
ATOM 942 N N . LEU A 1 119 ? 16.011 -5.306 -11.793 1.00 97.75 119 LEU A N 1
ATOM 943 C CA . LEU A 1 119 ? 17.015 -4.519 -12.503 1.00 97.75 119 LEU A CA 1
ATOM 944 C C . LEU A 1 119 ? 17.626 -3.393 -11.654 1.00 97.75 119 LEU A C 1
ATOM 946 O O . LEU A 1 119 ? 18.491 -2.664 -12.133 1.00 97.75 119 LEU A O 1
ATOM 950 N N . ARG A 1 120 ? 17.192 -3.211 -10.397 1.00 96.88 120 ARG A N 1
ATOM 951 C CA . ARG A 1 120 ? 17.693 -2.124 -9.535 1.00 96.88 120 ARG A CA 1
ATOM 952 C C . ARG A 1 120 ? 19.195 -2.243 -9.275 1.00 96.88 120 ARG A C 1
ATOM 954 O O . ARG A 1 120 ? 19.895 -1.237 -9.313 1.00 96.88 120 ARG A O 1
ATOM 961 N N . ASP A 1 121 ? 19.661 -3.464 -9.036 1.00 95.50 121 ASP A N 1
ATOM 962 C CA . ASP A 1 121 ? 21.063 -3.768 -8.737 1.00 95.50 121 ASP A CA 1
ATOM 963 C C . ASP A 1 121 ? 21.770 -4.464 -9.916 1.00 95.50 121 ASP A C 1
ATOM 965 O O . ASP A 1 121 ? 22.907 -4.915 -9.782 1.00 95.50 121 ASP A O 1
ATOM 969 N N . ASP A 1 122 ? 21.110 -4.552 -11.079 1.00 97.25 122 ASP A N 1
ATOM 970 C CA . ASP A 1 122 ? 21.686 -5.153 -12.281 1.00 97.25 122 ASP A CA 1
ATOM 971 C C . ASP A 1 122 ? 22.877 -4.310 -12.787 1.00 97.25 122 ASP A C 1
ATOM 973 O O . ASP A 1 122 ? 22.708 -3.119 -13.079 1.00 97.25 122 ASP A O 1
ATOM 977 N N . PRO A 1 123 ? 24.090 -4.885 -12.919 1.00 97.25 123 PRO A N 1
ATOM 978 C CA . PRO A 1 123 ? 25.287 -4.119 -13.260 1.00 97.25 123 PRO A CA 1
ATOM 979 C C . PRO A 1 123 ? 25.194 -3.359 -14.587 1.00 97.25 123 PRO A C 1
ATOM 981 O O . PRO A 1 123 ? 25.728 -2.251 -14.690 1.00 97.25 123 PRO A O 1
ATOM 984 N N . LEU A 1 124 ? 24.526 -3.934 -15.594 1.00 96.94 124 LEU A N 1
ATOM 985 C CA . LEU A 1 124 ? 24.363 -3.300 -16.904 1.00 96.94 124 LEU A CA 1
ATOM 986 C C . LEU A 1 124 ? 23.429 -2.096 -16.795 1.00 96.94 124 LEU A C 1
ATOM 988 O O . LEU A 1 124 ? 23.818 -0.985 -17.151 1.00 96.94 124 LEU A O 1
ATOM 992 N N . THR A 1 125 ? 22.257 -2.291 -16.195 1.00 95.50 125 THR A N 1
ATOM 993 C CA . THR A 1 125 ? 21.269 -1.234 -15.959 1.00 95.50 125 THR A CA 1
ATOM 994 C C . THR A 1 125 ? 21.857 -0.078 -15.145 1.00 95.50 125 THR A C 1
ATOM 996 O O . THR A 1 125 ? 21.698 1.096 -15.492 1.00 95.50 125 THR A O 1
ATOM 999 N N . VAL A 1 126 ? 22.585 -0.390 -14.069 1.00 96.56 126 VAL A N 1
ATOM 1000 C CA . VAL A 1 126 ? 23.236 0.620 -13.225 1.00 96.56 126 VAL A CA 1
ATOM 1001 C C . VAL A 1 126 ? 24.304 1.385 -14.011 1.00 96.56 126 VAL A C 1
ATOM 1003 O O . VAL A 1 126 ? 24.406 2.605 -13.872 1.00 96.56 126 VAL A O 1
ATOM 1006 N N . SER A 1 127 ? 25.088 0.701 -14.848 1.00 97.25 127 SER A N 1
ATOM 1007 C CA . SER A 1 127 ? 26.096 1.331 -15.708 1.00 97.25 127 SER A CA 1
ATOM 1008 C C . SER A 1 127 ? 25.465 2.283 -16.730 1.00 97.25 127 SER A C 1
ATOM 1010 O O . SER A 1 127 ? 25.897 3.431 -16.851 1.00 97.25 127 SER A O 1
ATOM 1012 N N . GLU A 1 128 ? 24.400 1.856 -17.413 1.00 96.75 128 GLU A N 1
ATOM 1013 C CA . GLU A 1 128 ? 23.685 2.670 -18.404 1.00 96.75 128 GLU A CA 1
ATOM 1014 C C . GLU A 1 128 ? 23.061 3.929 -17.791 1.00 96.75 128 GLU A C 1
ATOM 1016 O O . GLU A 1 128 ? 23.140 5.016 -18.370 1.00 96.75 128 GLU A O 1
ATOM 1021 N N . LEU A 1 129 ? 22.474 3.814 -16.596 1.00 96.31 129 LEU A N 1
ATOM 1022 C CA . LEU A 1 129 ? 21.928 4.967 -15.881 1.00 96.31 129 LEU A CA 1
ATOM 1023 C C . LEU A 1 129 ? 23.029 5.929 -15.436 1.00 96.31 129 LEU A C 1
ATOM 1025 O O . LEU A 1 129 ? 22.884 7.140 -15.617 1.00 96.31 129 LEU A O 1
ATOM 1029 N N . ARG A 1 130 ? 24.160 5.412 -14.940 1.00 96.69 130 ARG A N 1
ATOM 1030 C CA . ARG A 1 130 ? 25.311 6.241 -14.549 1.00 96.69 130 ARG A CA 1
ATOM 1031 C C . ARG A 1 130 ? 25.881 7.038 -15.718 1.00 96.69 130 ARG A C 1
ATOM 1033 O O . ARG A 1 130 ? 26.212 8.203 -15.524 1.00 96.69 130 ARG A O 1
ATOM 1040 N N . GLN A 1 131 ? 25.932 6.470 -16.926 1.00 97.00 131 GLN A N 1
ATOM 1041 C CA . GLN A 1 131 ? 26.355 7.202 -18.133 1.00 97.00 131 GLN A CA 1
ATOM 1042 C C . GLN A 1 131 ? 25.463 8.416 -18.434 1.00 97.00 131 GLN A C 1
ATOM 1044 O O . GLN A 1 131 ? 25.915 9.385 -19.038 1.00 97.00 131 GLN A O 1
ATOM 1049 N N . LYS A 1 132 ? 24.207 8.387 -17.979 1.00 96.00 132 LYS A N 1
ATOM 1050 C CA . LYS A 1 132 ? 23.245 9.489 -18.095 1.00 96.00 132 LYS A CA 1
ATOM 1051 C C . LYS A 1 132 ? 23.151 10.340 -16.819 1.00 96.00 132 LYS A C 1
ATOM 1053 O O . LYS A 1 132 ? 22.209 11.112 -16.686 1.00 96.00 132 LYS A O 1
ATOM 1058 N N . ASN A 1 133 ? 24.094 10.203 -15.879 1.00 96.44 133 ASN A N 1
ATOM 1059 C CA . ASN A 1 133 ? 24.074 10.838 -14.550 1.00 96.44 133 ASN A CA 1
ATOM 1060 C C . ASN A 1 133 ? 22.805 10.537 -13.732 1.00 96.44 133 ASN A C 1
ATOM 1062 O O . ASN A 1 133 ? 22.351 11.351 -12.930 1.00 96.44 133 ASN A O 1
ATOM 1066 N N . MET A 1 134 ? 22.230 9.355 -13.932 1.00 96.69 134 MET A N 1
ATOM 1067 C CA . MET A 1 134 ? 21.041 8.883 -13.238 1.00 96.69 134 MET A CA 1
ATOM 1068 C C . MET A 1 134 ? 21.361 7.677 -12.354 1.00 96.69 134 MET A C 1
ATOM 1070 O O . MET A 1 134 ? 22.393 7.016 -12.493 1.00 96.69 134 MET A O 1
ATOM 1074 N N . ARG A 1 135 ? 20.440 7.370 -11.441 1.00 96.94 135 ARG A N 1
ATOM 1075 C CA . ARG A 1 135 ? 20.459 6.162 -10.612 1.00 96.94 135 ARG A CA 1
ATOM 1076 C C . ARG A 1 135 ? 19.068 5.531 -10.580 1.00 96.94 135 ARG A C 1
ATOM 1078 O O . ARG A 1 135 ? 18.092 6.267 -10.741 1.00 96.94 135 ARG A O 1
ATOM 1085 N N . PRO A 1 136 ? 18.963 4.213 -10.354 1.00 97.94 136 PRO A N 1
ATOM 1086 C CA . PRO A 1 136 ? 17.684 3.585 -10.068 1.00 97.94 136 PRO A CA 1
ATOM 1087 C C . PRO A 1 136 ? 16.978 4.260 -8.886 1.00 97.94 136 PRO A C 1
ATOM 1089 O O . PRO A 1 136 ? 17.622 4.718 -7.939 1.00 97.94 136 PRO A O 1
ATOM 1092 N N . VAL A 1 137 ? 15.653 4.303 -8.946 1.00 98.19 137 VAL A N 1
ATOM 1093 C CA . VAL A 1 137 ? 14.791 4.835 -7.890 1.00 98.19 137 VAL A CA 1
ATOM 1094 C C . VAL A 1 137 ? 14.819 3.888 -6.691 1.00 98.19 137 VAL A C 1
ATOM 1096 O O . VAL A 1 137 ? 14.610 2.672 -6.829 1.00 98.19 137 VAL A O 1
ATOM 1099 N N . THR A 1 138 ? 15.083 4.443 -5.508 1.00 97.94 138 THR A N 1
ATOM 1100 C CA . THR A 1 138 ? 15.124 3.668 -4.262 1.00 97.94 138 THR A CA 1
ATOM 1101 C C . THR A 1 138 ? 13.728 3.456 -3.688 1.00 97.94 138 THR A C 1
ATOM 1103 O O . THR A 1 138 ? 12.772 4.160 -4.022 1.00 97.94 138 THR A O 1
ATOM 1106 N N . SER A 1 139 ? 13.604 2.478 -2.792 1.00 94.75 139 SER A N 1
ATOM 1107 C CA . SER A 1 139 ? 12.337 2.210 -2.115 1.00 94.75 139 SER A CA 1
ATOM 1108 C C . SER A 1 139 ? 11.893 3.370 -1.226 1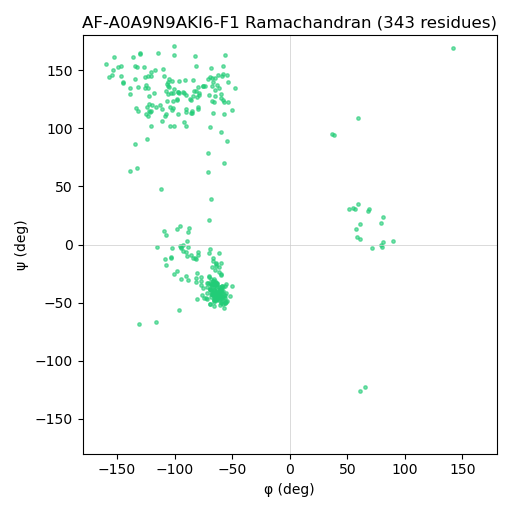.00 94.75 139 SER A C 1
ATOM 1110 O O . SER A 1 139 ? 10.698 3.617 -1.103 1.00 94.75 139 SER A O 1
ATOM 1112 N N . GLU A 1 140 ? 12.835 4.098 -0.630 1.00 96.12 140 GLU A N 1
ATOM 1113 C CA . GLU A 1 140 ? 12.578 5.285 0.190 1.00 96.12 140 GLU A CA 1
ATOM 1114 C C . GLU A 1 140 ? 11.949 6.394 -0.654 1.00 96.12 140 GLU A C 1
ATOM 1116 O O . GLU A 1 140 ? 10.889 6.890 -0.291 1.00 96.12 140 GLU A O 1
ATOM 1121 N N . GLN A 1 141 ? 12.510 6.685 -1.835 1.00 96.19 141 GLN A N 1
ATOM 1122 C CA . GLN A 1 141 ? 11.943 7.677 -2.756 1.00 96.19 141 GLN A CA 1
ATOM 1123 C C . GLN A 1 141 ? 10.510 7.314 -3.174 1.00 96.19 141 GLN A C 1
ATOM 1125 O O . GLN A 1 141 ? 9.637 8.176 -3.236 1.00 96.19 141 GLN A O 1
ATOM 1130 N N . GLY A 1 142 ? 10.246 6.028 -3.432 1.00 93.31 142 GLY A N 1
ATOM 1131 C CA . GLY A 1 142 ? 8.902 5.533 -3.734 1.00 93.31 142 GLY A CA 1
ATOM 1132 C C . GLY A 1 142 ? 7.901 5.740 -2.594 1.00 93.31 142 GLY A C 1
ATOM 1133 O O . GLY A 1 142 ? 6.773 6.176 -2.835 1.00 93.31 142 GLY A O 1
ATOM 1134 N N . LYS A 1 143 ? 8.319 5.471 -1.349 1.00 85.75 143 LYS A N 1
ATOM 1135 C CA . LYS A 1 143 ? 7.503 5.692 -0.143 1.00 85.75 143 LYS A CA 1
ATOM 1136 C C . LYS A 1 143 ? 7.224 7.176 0.086 1.00 85.75 143 LYS A C 1
ATOM 1138 O O . LYS A 1 143 ? 6.066 7.535 0.280 1.00 85.75 143 LYS A O 1
ATOM 1143 N N . GLU A 1 144 ? 8.258 8.012 0.014 1.00 87.44 144 GLU A N 1
ATOM 1144 C CA . GLU A 1 144 ? 8.154 9.469 0.159 1.00 87.44 144 GLU A CA 1
ATOM 1145 C C . GLU A 1 144 ? 7.186 10.058 -0.870 1.00 87.44 144 GLU A C 1
ATOM 1147 O O . GLU A 1 144 ? 6.321 10.858 -0.522 1.00 87.44 144 GLU A O 1
ATOM 1152 N N . LEU A 1 145 ? 7.264 9.610 -2.129 1.00 87.94 145 LEU A N 1
ATOM 1153 C CA . LEU A 1 145 ? 6.352 10.066 -3.173 1.00 87.94 145 LEU A CA 1
ATOM 1154 C C . LEU A 1 145 ? 4.902 9.644 -2.906 1.00 87.94 145 LEU A C 1
ATOM 1156 O O . LEU A 1 145 ? 3.986 10.447 -3.068 1.00 87.94 145 LEU A O 1
ATOM 1160 N N . ALA A 1 146 ? 4.670 8.388 -2.517 1.00 82.50 146 ALA A N 1
ATOM 1161 C CA . ALA A 1 146 ? 3.320 7.918 -2.211 1.00 82.50 146 ALA A CA 1
ATOM 1162 C C . ALA A 1 146 ? 2.700 8.706 -1.049 1.00 82.50 146 ALA A C 1
ATOM 1164 O O . ALA A 1 146 ? 1.529 9.077 -1.121 1.00 82.50 146 ALA A O 1
ATOM 1165 N N . GLN A 1 147 ? 3.499 9.005 -0.025 1.00 76.12 147 GLN A N 1
ATOM 1166 C CA . GLN A 1 147 ? 3.099 9.836 1.102 1.00 76.12 147 GLN A CA 1
ATOM 1167 C C . GLN A 1 147 ? 2.803 11.276 0.671 1.00 76.12 147 GLN A C 1
ATOM 1169 O O . GLN A 1 147 ? 1.745 11.802 1.009 1.00 76.12 147 GLN A O 1
ATOM 1174 N N . GLU A 1 148 ? 3.691 11.893 -0.115 1.00 81.94 148 GLU A N 1
ATOM 1175 C CA . GLU A 1 148 ? 3.506 13.250 -0.638 1.00 81.94 148 GLU A CA 1
ATOM 1176 C C . GLU A 1 148 ? 2.190 13.385 -1.418 1.00 81.94 148 GLU A C 1
ATOM 1178 O O . GLU A 1 148 ? 1.479 14.381 -1.289 1.00 81.94 148 GLU A O 1
ATOM 1183 N N . LEU A 1 149 ? 1.860 12.379 -2.228 1.00 76.94 149 LEU A N 1
ATOM 1184 C CA . LEU A 1 149 ? 0.664 12.385 -3.065 1.00 76.94 149 LEU A CA 1
ATOM 1185 C C . LEU A 1 149 ? -0.608 11.971 -2.309 1.00 76.94 149 LEU A C 1
ATOM 1187 O O . LEU A 1 149 ? -1.705 12.135 -2.838 1.00 76.94 149 LEU A O 1
ATOM 1191 N N . GLY A 1 150 ? -0.498 11.432 -1.092 1.00 76.50 150 GLY A N 1
ATOM 1192 C CA . GLY A 1 150 ? -1.637 10.850 -0.376 1.00 76.50 150 GLY A CA 1
ATOM 1193 C C . GLY A 1 150 ? -2.164 9.565 -1.029 1.00 76.50 150 GLY A C 1
ATOM 1194 O O . GLY A 1 150 ? -3.357 9.267 -0.953 1.00 76.50 150 GLY A O 1
ATOM 1195 N N . ALA A 1 151 ? -1.294 8.813 -1.706 1.00 80.88 151 ALA A N 1
ATOM 1196 C CA . ALA A 1 151 ? -1.615 7.474 -2.183 1.00 80.88 151 ALA A CA 1
ATOM 1197 C C . ALA A 1 151 ? -1.772 6.507 -0.996 1.00 80.88 151 ALA A C 1
ATOM 1199 O O . ALA A 1 151 ? -1.145 6.679 0.046 1.00 80.88 151 ALA A O 1
ATOM 1200 N N . ILE A 1 152 ? -2.579 5.455 -1.161 1.00 83.75 152 ILE A N 1
ATOM 1201 C CA . ILE A 1 152 ? -2.856 4.486 -0.087 1.00 83.75 152 ILE A CA 1
ATOM 1202 C C . ILE A 1 152 ? -1.582 3.756 0.338 1.00 83.75 152 ILE A C 1
ATOM 1204 O O . ILE A 1 152 ? -1.367 3.507 1.523 1.00 83.75 152 ILE A O 1
ATOM 1208 N N . LYS A 1 153 ? -0.745 3.385 -0.636 1.00 85.50 153 LYS A N 1
ATOM 1209 C CA . LYS A 1 153 ? 0.486 2.639 -0.381 1.00 85.50 153 LYS A CA 1
ATOM 1210 C C . LYS A 1 153 ? 1.480 2.766 -1.527 1.00 85.50 153 LYS A C 1
ATOM 1212 O O . LYS A 1 153 ? 1.092 2.953 -2.682 1.00 85.50 153 LYS A O 1
ATOM 1217 N N . TYR A 1 154 ? 2.753 2.580 -1.192 1.00 95.94 154 TYR A N 1
ATOM 1218 C CA . TYR A 1 154 ? 3.804 2.243 -2.144 1.00 95.94 154 TYR A CA 1
ATOM 1219 C C . TYR A 1 154 ? 4.114 0.746 -2.075 1.00 95.94 154 TYR A C 1
ATOM 1221 O O . TYR A 1 154 ? 4.349 0.209 -0.990 1.00 95.94 154 TYR A O 1
ATOM 1229 N N . VAL A 1 155 ? 4.138 0.081 -3.226 1.00 93.06 155 VAL A N 1
ATOM 1230 C CA . VAL A 1 155 ? 4.494 -1.337 -3.353 1.00 93.06 155 VAL A CA 1
ATOM 1231 C C . VAL A 1 155 ? 5.488 -1.542 -4.489 1.00 93.06 155 VAL A C 1
ATOM 1233 O O . VAL A 1 155 ? 5.520 -0.787 -5.456 1.00 93.06 155 VAL A O 1
ATOM 1236 N N . GLU A 1 156 ? 6.301 -2.586 -4.378 1.00 97.81 156 GLU A N 1
ATOM 1237 C CA . GLU A 1 156 ? 7.326 -2.916 -5.363 1.00 97.81 156 GLU A CA 1
ATOM 1238 C C . GLU A 1 156 ? 7.181 -4.342 -5.865 1.00 97.81 156 GLU A C 1
ATOM 1240 O O . GLU A 1 156 ? 6.860 -5.252 -5.097 1.00 97.81 156 GLU A O 1
ATOM 1245 N N . CYS A 1 157 ? 7.472 -4.549 -7.145 1.00 97.38 157 CYS A N 1
ATOM 1246 C CA . CYS A 1 157 ? 7.435 -5.877 -7.728 1.00 97.38 157 CYS A CA 1
ATOM 1247 C C . CYS A 1 157 ? 8.373 -6.061 -8.922 1.00 97.38 157 CYS A C 1
ATOM 1249 O O . CYS A 1 157 ? 8.786 -5.118 -9.600 1.00 97.38 157 CYS A O 1
ATOM 1251 N N . SER A 1 158 ? 8.647 -7.324 -9.217 1.00 96.81 158 SER A N 1
ATOM 1252 C CA . SER A 1 158 ? 9.266 -7.783 -10.452 1.00 96.81 158 SER A CA 1
ATOM 1253 C C . SER A 1 158 ? 8.344 -8.816 -11.083 1.00 96.81 158 SER A C 1
ATOM 1255 O O . SER A 1 158 ? 8.083 -9.862 -10.491 1.00 96.81 158 SER A O 1
ATOM 1257 N N . ALA A 1 159 ? 7.855 -8.539 -12.290 1.00 95.00 159 ALA A N 1
ATOM 1258 C CA . ALA A 1 159 ? 7.085 -9.516 -13.054 1.00 95.00 159 ALA A CA 1
ATOM 1259 C C . ALA A 1 159 ? 7.958 -10.709 -13.487 1.00 95.00 159 ALA A C 1
ATOM 1261 O O . ALA A 1 159 ? 7.462 -11.830 -13.573 1.00 95.00 159 ALA A O 1
ATOM 1262 N N . LEU A 1 160 ? 9.258 -10.479 -13.720 1.00 94.62 160 LEU A N 1
ATOM 1263 C CA . LEU A 1 160 ? 10.210 -11.504 -14.152 1.00 94.62 160 LEU A CA 1
ATOM 1264 C C . LEU A 1 160 ? 10.487 -12.528 -13.047 1.00 94.62 160 LEU A C 1
ATOM 1266 O O . LEU A 1 160 ? 10.375 -13.730 -13.268 1.00 94.62 160 LEU A O 1
ATOM 1270 N N . THR A 1 161 ? 10.822 -12.047 -11.848 1.00 93.56 161 THR A N 1
ATOM 1271 C CA . THR A 1 161 ? 11.153 -12.905 -10.694 1.00 93.56 161 THR A CA 1
ATOM 1272 C C . THR A 1 161 ? 9.935 -13.251 -9.837 1.00 93.56 161 THR A C 1
ATOM 1274 O O . THR A 1 161 ? 10.049 -14.024 -8.891 1.00 93.56 161 THR A O 1
ATOM 1277 N N . GLN A 1 162 ? 8.778 -12.648 -10.132 1.00 89.06 162 GLN A N 1
ATOM 1278 C CA . GLN A 1 162 ? 7.535 -12.699 -9.351 1.00 89.06 162 GLN A CA 1
ATOM 1279 C C . GLN A 1 162 ? 7.644 -12.137 -7.921 1.00 89.06 162 GLN A C 1
ATOM 1281 O O . GLN A 1 162 ? 6.669 -12.159 -7.162 1.00 89.06 162 GLN A O 1
ATOM 1286 N N . LYS A 1 163 ? 8.795 -11.569 -7.538 1.00 92.44 163 LYS A N 1
ATOM 1287 C CA . LYS A 1 163 ? 8.983 -10.924 -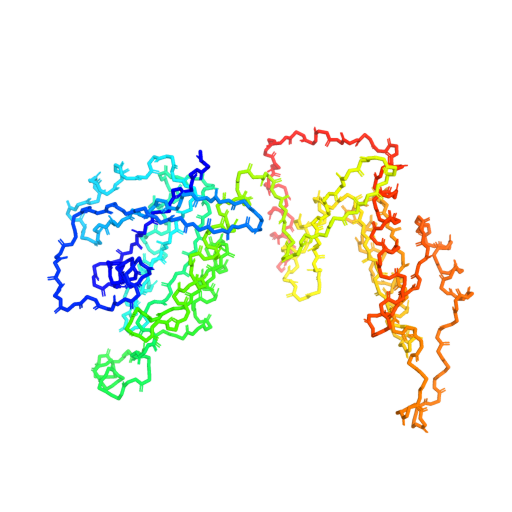6.235 1.00 92.44 163 LYS A CA 1
ATOM 1288 C C . LYS A 1 163 ? 7.990 -9.771 -6.084 1.00 92.44 163 LYS A C 1
ATOM 1290 O O . LYS A 1 163 ? 7.934 -8.894 -6.939 1.00 92.44 163 LYS A O 1
ATOM 1295 N N . GLY A 1 164 ? 7.208 -9.779 -5.003 1.00 88.81 164 GLY A N 1
ATOM 1296 C CA . GLY A 1 164 ? 6.227 -8.732 -4.686 1.00 88.81 164 GLY A CA 1
ATOM 1297 C C . GLY A 1 164 ? 4.977 -8.709 -5.576 1.00 88.81 164 GLY A C 1
ATOM 1298 O O . GLY A 1 164 ? 4.068 -7.931 -5.311 1.00 88.81 164 GLY A O 1
ATOM 1299 N N . LEU A 1 165 ? 4.886 -9.576 -6.591 1.00 89.44 165 LEU A N 1
ATOM 1300 C CA . LEU A 1 165 ? 3.816 -9.557 -7.589 1.00 89.44 165 LEU A CA 1
ATOM 1301 C C . LEU A 1 165 ? 2.429 -9.758 -6.967 1.00 89.44 165 LEU A C 1
ATOM 1303 O O . LEU A 1 165 ? 1.548 -8.928 -7.156 1.00 89.44 165 LEU A O 1
ATOM 1307 N N . LYS A 1 166 ? 2.253 -10.819 -6.168 1.00 86.12 166 LYS A N 1
ATOM 1308 C CA . LYS A 1 166 ? 0.989 -11.088 -5.461 1.00 86.12 166 LYS A CA 1
ATOM 1309 C C . LYS A 1 166 ? 0.607 -9.936 -4.521 1.00 86.12 166 LYS A C 1
ATOM 1311 O O . LYS A 1 166 ? -0.548 -9.526 -4.499 1.00 86.12 166 LYS A O 1
ATOM 1316 N N . ASN A 1 167 ? 1.593 -9.382 -3.813 1.00 88.38 167 ASN A N 1
ATOM 1317 C CA . ASN A 1 167 ? 1.390 -8.304 -2.847 1.00 88.38 167 ASN A CA 1
ATOM 1318 C C . ASN A 1 167 ? 0.781 -7.049 -3.492 1.00 88.38 167 ASN A C 1
ATOM 1320 O O . ASN A 1 167 ? -0.077 -6.422 -2.890 1.00 88.38 167 ASN A O 1
ATOM 1324 N N . VAL A 1 168 ? 1.166 -6.702 -4.727 1.00 93.62 168 VAL A N 1
ATOM 1325 C CA . VAL A 1 168 ? 0.568 -5.561 -5.446 1.00 93.62 168 VAL A CA 1
ATOM 1326 C C . VAL A 1 168 ? -0.953 -5.701 -5.555 1.00 93.62 168 VAL A C 1
ATOM 1328 O O . VAL A 1 168 ? -1.679 -4.746 -5.284 1.00 93.62 168 VAL A O 1
ATOM 1331 N N . PHE A 1 169 ? -1.441 -6.886 -5.926 1.00 90.12 169 PHE A N 1
ATOM 1332 C CA . PHE A 1 169 ? -2.871 -7.123 -6.134 1.00 90.12 169 PHE A CA 1
ATOM 1333 C C . PHE A 1 169 ? -3.629 -7.386 -4.835 1.00 90.12 169 PHE A C 1
ATOM 1335 O O . PHE A 1 169 ? -4.782 -6.973 -4.734 1.00 90.12 169 PHE A O 1
ATOM 1342 N N . ASP A 1 170 ? -2.990 -8.002 -3.837 1.00 82.31 170 ASP A N 1
ATOM 1343 C CA . ASP A 1 170 ? -3.567 -8.137 -2.495 1.00 82.31 170 ASP A CA 1
ATOM 1344 C C . ASP A 1 170 ? -3.850 -6.747 -1.896 1.00 82.31 170 ASP A C 1
ATOM 1346 O O . ASP A 1 170 ? -4.974 -6.462 -1.487 1.00 82.31 170 ASP A O 1
ATOM 1350 N N . GLU A 1 171 ? -2.867 -5.842 -1.930 1.00 83.94 171 GLU A N 1
ATOM 1351 C CA . GLU A 1 171 ? -2.996 -4.473 -1.409 1.00 83.94 171 GLU A CA 1
ATOM 1352 C C . GLU A 1 171 ? -4.004 -3.641 -2.213 1.00 83.94 171 GLU A C 1
ATOM 1354 O O . GLU A 1 171 ? -4.763 -2.855 -1.648 1.00 83.94 171 GLU A O 1
ATOM 1359 N N . ALA A 1 172 ? -4.063 -3.834 -3.534 1.00 89.06 172 ALA A N 1
ATOM 1360 C CA . ALA A 1 172 ? -5.064 -3.182 -4.373 1.00 89.06 172 ALA A CA 1
ATOM 1361 C C . ALA A 1 172 ? -6.485 -3.648 -4.036 1.00 89.06 172 ALA A C 1
ATOM 1363 O O . ALA A 1 172 ? -7.413 -2.840 -3.988 1.00 89.06 172 ALA A O 1
ATOM 1364 N N . ALA A 1 173 ? -6.664 -4.949 -3.802 1.00 84.62 173 ALA A N 1
ATOM 1365 C CA . ALA A 1 173 ? -7.954 -5.520 -3.455 1.00 84.62 173 ALA A CA 1
ATOM 1366 C C . ALA A 1 173 ? -8.426 -5.047 -2.072 1.00 84.62 173 ALA A C 1
ATOM 1368 O O . ALA A 1 173 ? -9.586 -4.657 -1.938 1.00 84.62 173 ALA A O 1
ATOM 1369 N N . VAL A 1 174 ? -7.521 -5.000 -1.088 1.00 79.56 174 VAL A N 1
ATOM 1370 C CA . VAL A 1 174 ? -7.777 -4.396 0.230 1.00 79.56 174 VAL A CA 1
ATOM 1371 C C . VAL A 1 174 ? -8.196 -2.935 0.064 1.00 79.56 174 VAL A C 1
ATOM 1373 O O . VAL A 1 174 ? -9.311 -2.580 0.437 1.00 79.56 174 VAL A O 1
ATOM 1376 N N . ALA A 1 175 ? -7.398 -2.117 -0.630 1.00 81.25 175 ALA A N 1
ATOM 1377 C CA . ALA A 1 175 ? -7.706 -0.703 -0.848 1.00 81.25 175 ALA A CA 1
ATOM 1378 C C . ALA A 1 175 ? -9.054 -0.474 -1.562 1.00 81.25 175 ALA A C 1
ATOM 1380 O O . ALA A 1 175 ? -9.773 0.479 -1.260 1.00 81.25 175 ALA A O 1
ATOM 1381 N N . ALA A 1 176 ? -9.422 -1.344 -2.506 1.00 81.75 176 ALA A N 1
ATOM 1382 C CA . ALA A 1 176 ? -10.697 -1.270 -3.215 1.00 81.75 176 ALA A CA 1
ATOM 1383 C C . ALA A 1 176 ? -11.905 -1.582 -2.318 1.00 81.75 176 ALA A C 1
ATOM 1385 O O . ALA A 1 176 ? -12.968 -0.966 -2.460 1.00 81.75 176 ALA A O 1
ATOM 1386 N N . LEU A 1 177 ? -11.771 -2.564 -1.425 1.00 72.06 177 LEU A N 1
ATOM 1387 C CA . LEU A 1 177 ? -12.825 -2.955 -0.490 1.00 72.06 177 LEU A CA 1
ATOM 1388 C C . LEU A 1 177 ? -12.954 -1.950 0.656 1.00 72.06 177 LEU A C 1
ATOM 1390 O O . LEU A 1 177 ? -14.077 -1.575 1.002 1.00 72.06 177 LEU A O 1
ATOM 1394 N N . ASP A 1 178 ? -11.829 -1.412 1.117 1.00 58.38 178 ASP A N 1
ATOM 1395 C CA . ASP A 1 178 ? -11.744 -0.326 2.098 1.00 58.38 178 ASP A CA 1
ATOM 1396 C C . ASP A 1 178 ? -12.287 1.011 1.573 1.00 58.38 178 ASP A C 1
ATOM 1398 O O . ASP A 1 178 ? -12.488 1.941 2.346 1.00 58.38 178 ASP A O 1
ATOM 1402 N N . ASN A 1 179 ? -12.545 1.136 0.267 1.00 46.75 179 ASN A N 1
ATOM 1403 C CA . ASN A 1 179 ? -13.221 2.302 -0.315 1.00 46.75 179 ASN A CA 1
ATOM 1404 C C . ASN A 1 179 ? -14.731 2.056 -0.538 1.00 46.75 179 ASN A C 1
ATOM 1406 O O . ASN A 1 179 ? -15.536 2.988 -0.540 1.00 46.75 179 ASN A O 1
ATOM 1410 N N . LYS A 1 180 ? -15.168 0.790 -0.644 1.00 36.38 180 LYS A N 1
ATOM 1411 C CA . LYS A 1 180 ? -16.604 0.426 -0.635 1.00 36.38 180 LYS A CA 1
ATOM 1412 C C . LYS A 1 180 ? -17.185 0.371 0.782 1.00 36.38 180 LYS A C 1
ATOM 1414 O O . LYS A 1 180 ? -18.385 0.583 0.963 1.00 36.38 180 LYS A O 1
ATOM 1419 N N . ILE A 1 181 ? -16.342 0.144 1.782 1.00 31.05 181 ILE A N 1
ATOM 1420 C CA . ILE A 1 181 ? -16.636 0.333 3.200 1.00 31.05 181 ILE A CA 1
ATOM 1421 C C . ILE A 1 181 ? -16.072 1.703 3.554 1.00 31.05 181 ILE A C 1
ATOM 1423 O O . ILE A 1 181 ? -14.871 1.870 3.511 1.00 31.05 181 ILE A O 1
ATOM 1427 N N . LYS A 1 182 ? -16.889 2.716 3.875 1.00 28.97 182 LYS A N 1
ATOM 1428 C CA . LYS A 1 182 ? -16.343 3.999 4.358 1.00 28.97 182 LYS A CA 1
ATOM 1429 C C . LYS A 1 182 ? -15.537 3.748 5.644 1.00 28.97 182 LYS A C 1
ATOM 1431 O O . LYS A 1 182 ? -16.136 3.711 6.711 1.00 28.97 182 LYS A O 1
ATOM 1436 N N . TYR A 1 183 ? -14.220 3.630 5.468 1.00 26.52 183 TYR A N 1
ATOM 1437 C CA . TYR A 1 183 ? -13.126 3.583 6.433 1.00 26.52 183 TYR A CA 1
ATOM 1438 C C . TYR A 1 183 ? -13.144 2.454 7.476 1.00 26.52 183 TYR A C 1
ATOM 1440 O O . TYR A 1 183 ? -13.868 2.524 8.464 1.00 26.52 183 TYR A O 1
ATOM 1448 N N . VAL A 1 184 ? -12.228 1.491 7.320 1.00 27.92 184 VAL A N 1
ATOM 1449 C CA . VAL A 1 184 ? -11.667 0.717 8.439 1.00 27.92 184 VAL A CA 1
ATOM 1450 C C . VAL A 1 184 ? -10.144 0.635 8.257 1.00 27.92 184 VAL A C 1
ATOM 1452 O O . VAL A 1 184 ? -9.635 -0.302 7.663 1.00 27.92 184 VAL A O 1
ATOM 1455 N N . PHE A 1 185 ? -9.397 1.634 8.736 1.00 29.11 185 PHE A N 1
ATOM 1456 C CA . PHE A 1 185 ? -7.922 1.611 8.782 1.00 29.11 185 PHE A CA 1
ATOM 1457 C C . PHE A 1 185 ? -7.388 0.631 9.847 1.00 29.11 185 PHE A C 1
ATOM 1459 O O . PHE A 1 185 ? -6.703 1.018 10.785 1.00 29.11 185 PHE A O 1
ATOM 1466 N N . GLY A 1 186 ? -7.663 -0.660 9.715 1.00 38.66 186 GLY A N 1
ATOM 1467 C CA . GLY A 1 186 ? -7.084 -1.666 10.595 1.00 38.66 186 GLY A CA 1
ATOM 1468 C C . GLY A 1 186 ? -6.547 -2.847 9.815 1.00 38.66 186 GLY A C 1
ATOM 1469 O O . GLY A 1 186 ? -7.321 -3.557 9.186 1.00 38.66 186 GLY A O 1
ATOM 1470 N N . ASN A 1 187 ? -5.238 -3.102 9.891 1.00 42.94 187 ASN A N 1
ATOM 1471 C CA . ASN A 1 187 ? -4.581 -4.225 9.201 1.00 42.94 187 ASN A CA 1
ATOM 1472 C C . ASN A 1 187 ? -5.108 -5.609 9.641 1.00 42.94 187 ASN A C 1
ATOM 1474 O O . ASN A 1 187 ? -4.735 -6.623 9.055 1.00 42.94 187 ASN A O 1
ATOM 1478 N N . TYR A 1 188 ? -5.960 -5.663 10.671 1.00 50.69 188 TYR A N 1
ATOM 1479 C CA . TYR A 1 188 ? -6.534 -6.885 11.214 1.00 50.69 188 TYR A CA 1
ATOM 1480 C C . TYR A 1 188 ? -8.010 -6.687 11.545 1.00 50.69 188 TYR A C 1
ATOM 1482 O O . TYR A 1 188 ? -8.396 -5.707 12.188 1.00 50.69 188 TYR A O 1
ATOM 1490 N N . THR A 1 189 ? -8.824 -7.664 11.153 1.00 51.19 189 THR A N 1
ATOM 1491 C CA . THR A 1 189 ? -10.194 -7.801 11.642 1.00 51.19 189 THR A CA 1
ATOM 1492 C C . THR A 1 189 ? -10.263 -8.951 12.634 1.00 51.19 189 THR A C 1
ATOM 1494 O O . THR A 1 189 ? -9.676 -10.012 12.425 1.00 51.19 189 THR A O 1
ATOM 1497 N N . VAL A 1 190 ? -10.971 -8.742 13.742 1.00 53.78 190 VAL A N 1
ATOM 1498 C CA . VAL A 1 190 ? -11.248 -9.793 14.728 1.00 53.78 190 VAL A CA 1
ATOM 1499 C C . VAL A 1 190 ? -12.749 -9.903 14.888 1.00 53.78 190 VAL A C 1
ATOM 1501 O O . VAL A 1 190 ? -13.438 -8.893 15.011 1.00 53.78 190 VAL A O 1
ATOM 1504 N N . THR A 1 191 ? -13.275 -11.127 14.896 1.00 51.53 191 THR A N 1
ATOM 1505 C CA . THR A 1 191 ? -14.697 -11.337 15.167 1.00 51.53 191 THR A CA 1
ATOM 1506 C C . THR A 1 191 ? -14.933 -11.704 16.622 1.00 51.53 191 THR A C 1
ATOM 1508 O O . THR A 1 191 ? -14.298 -12.625 17.135 1.00 51.53 191 THR A O 1
ATOM 1511 N N . ALA A 1 192 ? -15.883 -11.028 17.258 1.00 52.34 192 ALA A N 1
ATOM 1512 C CA . ALA A 1 192 ? -16.375 -11.344 18.594 1.00 52.34 192 ALA A CA 1
ATOM 1513 C C . ALA A 1 192 ? -17.859 -11.716 18.512 1.00 52.34 192 ALA A C 1
ATOM 1515 O O . ALA A 1 192 ? -18.572 -11.237 17.636 1.00 52.34 192 ALA A O 1
ATOM 1516 N N . THR A 1 193 ? -18.328 -12.581 19.406 1.00 53.66 193 THR A N 1
ATOM 1517 C CA . THR A 1 193 ? -19.749 -12.959 19.479 1.00 53.66 193 THR A CA 1
ATOM 1518 C C . THR A 1 193 ? -20.288 -12.543 20.840 1.00 53.66 193 THR A C 1
ATOM 1520 O O . THR A 1 193 ? -19.651 -12.829 21.855 1.00 53.66 193 THR A O 1
ATOM 1523 N N . ILE A 1 194 ? -21.427 -11.848 20.862 1.00 59.66 194 ILE A N 1
ATOM 1524 C CA . ILE A 1 194 ? -22.135 -11.467 22.089 1.00 59.66 194 ILE A CA 1
ATOM 1525 C C . ILE A 1 194 ? -23.566 -11.984 21.978 1.00 59.66 194 ILE A C 1
ATOM 1527 O O . ILE A 1 194 ? -24.336 -11.495 21.152 1.00 59.66 194 ILE A O 1
ATOM 1531 N N . GLY A 1 195 ? -23.923 -12.965 22.810 1.00 72.50 195 GLY A N 1
ATOM 1532 C CA . GLY A 1 195 ? -25.170 -13.710 22.627 1.00 72.50 195 GLY A CA 1
ATOM 1533 C C . GLY A 1 195 ? -25.159 -14.436 21.280 1.00 72.50 195 GLY A C 1
ATOM 1534 O O . GLY A 1 195 ? -24.194 -15.137 20.984 1.00 72.50 195 GLY A O 1
ATOM 1535 N N . ASP A 1 196 ? -26.186 -14.206 20.461 1.00 67.69 196 ASP A N 1
ATOM 1536 C CA . ASP A 1 196 ? -26.318 -14.789 19.115 1.00 67.69 196 ASP A CA 1
ATOM 1537 C C . ASP A 1 196 ? -25.785 -13.873 17.994 1.00 67.69 196 ASP A C 1
ATOM 1539 O O . ASP A 1 196 ? -25.800 -14.236 16.817 1.00 67.69 196 ASP A O 1
ATOM 1543 N N . GLU A 1 197 ? -25.307 -12.671 18.329 1.00 50.56 197 GLU A N 1
ATOM 1544 C CA . GLU A 1 197 ? -24.845 -11.689 17.349 1.00 50.56 197 GLU A CA 1
ATOM 1545 C C . GLU A 1 197 ? -23.325 -11.731 17.166 1.00 50.56 197 GLU A C 1
ATOM 1547 O O . GLU A 1 197 ? -22.550 -11.678 18.129 1.00 50.56 197 GLU A O 1
ATOM 1552 N N . ARG A 1 198 ? -22.890 -11.771 15.901 1.00 54.84 198 ARG A N 1
ATOM 1553 C CA . ARG A 1 198 ? -21.477 -11.726 15.512 1.00 54.84 198 ARG A CA 1
ATOM 1554 C C . ARG A 1 198 ? -21.077 -10.305 15.120 1.00 54.84 198 ARG A C 1
ATOM 1556 O O . ARG A 1 198 ? -21.649 -9.711 14.211 1.00 54.84 198 ARG A O 1
ATOM 1563 N N . TYR A 1 199 ? -20.035 -9.806 15.765 1.00 58.00 199 TYR A N 1
ATOM 1564 C CA . TYR A 1 199 ? -19.439 -8.496 15.547 1.00 58.00 199 TYR A CA 1
ATOM 1565 C C . TYR A 1 199 ? -18.080 -8.650 14.868 1.00 58.00 199 TYR A C 1
ATOM 1567 O O . TYR A 1 199 ? -17.346 -9.597 15.150 1.00 58.00 199 TYR A O 1
ATOM 1575 N N . THR A 1 200 ? -17.734 -7.704 13.996 1.00 53.19 200 THR A N 1
ATOM 1576 C CA . THR A 1 200 ? -16.406 -7.607 13.374 1.00 53.19 200 THR A CA 1
ATOM 1577 C C . THR A 1 200 ? -15.764 -6.307 13.830 1.00 53.19 200 THR A C 1
ATOM 1579 O O . THR A 1 200 ? -16.310 -5.237 13.577 1.00 53.19 200 THR A O 1
ATOM 1582 N N . LEU A 1 201 ? -14.629 -6.401 14.518 1.00 55.47 201 LEU A N 1
ATOM 1583 C CA . LEU A 1 201 ? -13.836 -5.258 14.951 1.00 55.47 201 LEU A CA 1
ATOM 1584 C C . LEU A 1 201 ? -12.727 -5.004 13.934 1.00 55.47 201 LEU A C 1
ATOM 1586 O O . LEU A 1 201 ? -11.985 -5.929 13.604 1.00 55.47 201 LEU A O 1
ATOM 1590 N N . GLY A 1 202 ? -12.580 -3.758 13.490 1.00 57.97 202 GLY A N 1
ATOM 1591 C CA . GLY A 1 202 ? -11.354 -3.293 12.846 1.00 57.97 202 GLY A CA 1
ATOM 1592 C C . GLY A 1 202 ? -10.344 -2.864 13.904 1.00 57.97 202 GLY A C 1
ATOM 1593 O O . GLY A 1 202 ? -10.690 -2.081 14.787 1.00 57.97 202 GLY A O 1
ATOM 1594 N N . LEU A 1 203 ? -9.117 -3.381 13.844 1.00 59.69 203 LEU A N 1
ATOM 1595 C CA . LEU A 1 203 ? -8.063 -3.050 14.805 1.00 59.69 203 LEU A CA 1
ATOM 1596 C C . LEU A 1 203 ? -7.050 -2.080 14.205 1.00 59.69 203 LEU A C 1
ATOM 1598 O O . LEU A 1 203 ? -6.355 -2.418 13.251 1.00 59.69 203 LEU A O 1
ATOM 1602 N N . PHE A 1 204 ? -6.936 -0.904 14.814 1.00 65.94 204 PHE A N 1
ATOM 1603 C CA . PHE A 1 204 ? -6.086 0.193 14.368 1.00 65.94 204 PHE A CA 1
ATOM 1604 C C . PHE A 1 204 ? -4.906 0.305 15.340 1.00 65.94 204 PHE A C 1
ATOM 1606 O O . PHE A 1 204 ? -5.102 0.684 16.496 1.00 65.94 204 PHE A O 1
ATOM 1613 N N . ASP A 1 205 ? -3.691 -0.031 14.902 1.00 62.97 205 ASP A N 1
ATOM 1614 C CA . ASP A 1 205 ? -2.497 0.253 15.703 1.00 62.97 205 ASP A CA 1
ATOM 1615 C C . ASP A 1 205 ? -2.110 1.725 15.518 1.00 62.97 205 ASP A C 1
ATOM 1617 O O . ASP A 1 205 ? -1.841 2.179 14.406 1.00 62.97 205 ASP A O 1
ATOM 1621 N N . ALA A 1 206 ? -2.134 2.485 16.610 1.00 57.12 206 ALA A N 1
ATOM 1622 C CA . ALA A 1 206 ? -1.789 3.902 16.610 1.00 57.12 206 ALA A CA 1
ATOM 1623 C C . ALA A 1 206 ? -0.275 4.145 16.763 1.00 57.12 206 ALA A C 1
ATOM 1625 O O . ALA A 1 206 ? 0.171 5.289 16.645 1.00 57.12 206 ALA A O 1
ATOM 1626 N N . ILE A 1 207 ? 0.516 3.106 17.058 1.00 47.59 207 ILE A N 1
ATOM 1627 C CA . ILE A 1 207 ? 1.959 3.213 17.282 1.00 47.59 207 ILE A CA 1
ATOM 1628 C C . ILE A 1 207 ? 2.689 3.145 15.933 1.00 47.59 207 ILE A C 1
ATOM 1630 O O . ILE A 1 207 ? 2.533 2.199 15.169 1.00 47.59 207 ILE A O 1
ATOM 1634 N N . GLY A 1 208 ? 3.514 4.155 15.639 1.00 39.84 208 GLY A N 1
ATOM 1635 C CA . GLY A 1 208 ? 4.327 4.212 14.414 1.00 39.84 208 GLY A CA 1
ATOM 1636 C C . GLY A 1 208 ? 3.656 4.878 13.206 1.00 39.84 208 GLY A C 1
ATOM 1637 O O . GLY A 1 208 ? 4.271 4.949 12.145 1.00 39.84 208 GLY A O 1
ATOM 1638 N N . LEU A 1 209 ? 2.433 5.397 13.356 1.00 42.75 209 LEU A N 1
ATOM 1639 C CA . LEU A 1 209 ? 1.798 6.272 12.366 1.00 42.75 209 LEU A CA 1
ATOM 1640 C C . LEU A 1 209 ? 2.253 7.725 12.563 1.00 42.75 209 LEU A C 1
ATOM 1642 O O . LEU A 1 209 ? 2.359 8.192 13.697 1.00 42.75 209 LEU A O 1
ATOM 1646 N N . GLU A 1 210 ? 2.473 8.452 11.465 1.00 48.91 210 GLU A N 1
ATOM 1647 C CA . GLU A 1 210 ? 2.644 9.910 11.507 1.00 48.91 210 GLU A CA 1
ATOM 1648 C C . GLU A 1 210 ? 1.413 10.589 12.123 1.00 48.91 210 GLU A C 1
ATOM 1650 O O . GLU A 1 210 ? 0.281 10.129 11.925 1.00 48.91 210 GLU A O 1
ATOM 1655 N N . ASP A 1 211 ? 1.625 11.705 12.831 1.00 51.47 211 ASP A N 1
ATOM 1656 C CA . ASP A 1 211 ? 0.607 12.381 13.650 1.00 51.47 211 ASP A CA 1
ATOM 1657 C C . ASP A 1 211 ? -0.716 12.629 12.901 1.00 51.47 211 ASP A C 1
ATOM 1659 O O . ASP A 1 211 ? -1.795 12.481 13.469 1.00 51.47 211 ASP A O 1
ATOM 1663 N N . TYR A 1 212 ? -0.668 12.925 11.599 1.00 44.12 212 TYR A N 1
ATOM 1664 C CA . TYR A 1 212 ? -1.863 13.157 10.783 1.00 44.12 212 TYR A CA 1
ATOM 1665 C C . TYR A 1 212 ? -2.749 11.908 10.609 1.00 44.12 212 TYR A C 1
ATOM 1667 O O . TYR A 1 212 ? -3.963 11.969 10.819 1.00 44.12 212 TYR A O 1
ATOM 1675 N N . ASN A 1 213 ? -2.156 10.761 10.266 1.00 50.16 213 ASN A N 1
ATOM 1676 C CA . ASN A 1 213 ? -2.894 9.511 10.036 1.00 50.16 213 ASN A CA 1
ATOM 1677 C C . ASN A 1 213 ? -3.474 8.954 11.339 1.00 50.16 213 ASN A C 1
ATOM 1679 O O . ASN A 1 213 ? -4.572 8.396 11.360 1.00 50.16 213 ASN A O 1
ATOM 1683 N N . ARG A 1 214 ? -2.757 9.178 12.441 1.00 59.28 214 ARG A N 1
ATOM 1684 C CA . ARG A 1 214 ? -3.195 8.847 13.794 1.00 59.28 214 ARG A CA 1
ATOM 1685 C C . ARG A 1 214 ? -4.418 9.662 14.228 1.00 59.28 214 ARG A C 1
ATOM 1687 O O . ARG A 1 214 ? -5.348 9.116 14.807 1.00 59.28 214 ARG A O 1
ATOM 1694 N N . LEU A 1 215 ? -4.471 10.953 13.903 1.00 61.91 215 LEU A N 1
ATOM 1695 C CA . LEU A 1 215 ? -5.629 11.791 14.237 1.00 61.91 215 LEU A CA 1
ATOM 1696 C C . LEU A 1 215 ? -6.868 11.470 13.391 1.00 61.91 215 LEU A C 1
ATOM 1698 O O . LEU A 1 215 ? -7.995 11.556 13.883 1.00 61.91 215 LEU A O 1
ATOM 1702 N N . LEU A 1 216 ? -6.686 11.067 12.131 1.00 60.16 216 LEU A N 1
ATOM 1703 C CA . LEU A 1 216 ? -7.798 10.616 11.292 1.00 60.16 216 LEU A CA 1
ATOM 1704 C C . LEU A 1 216 ? -8.423 9.313 11.808 1.00 60.16 216 LEU A C 1
ATOM 1706 O O . LEU A 1 216 ? -9.652 9.209 11.828 1.00 60.16 216 LEU A O 1
ATOM 1710 N N . SER A 1 217 ? -7.608 8.351 12.259 1.00 62.41 217 SER A N 1
ATOM 1711 C CA . SER A 1 217 ? -8.119 7.094 12.821 1.00 62.41 217 SER A CA 1
ATOM 1712 C C . SER A 1 217 ? -8.881 7.316 14.129 1.00 62.41 217 SER A C 1
ATOM 1714 O O . SER A 1 217 ? -9.895 6.663 14.367 1.00 62.41 217 SER A O 1
ATOM 1716 N N . TYR A 1 218 ? -8.484 8.305 14.933 1.00 71.38 218 TYR A N 1
ATOM 1717 C CA . TYR A 1 218 ? -9.166 8.620 16.190 1.00 71.38 218 TYR A CA 1
ATOM 1718 C C . TYR A 1 218 ? -10.619 9.025 15.992 1.00 71.38 218 TYR A C 1
ATOM 1720 O O . TYR A 1 218 ? -11.505 8.566 16.707 1.00 71.38 218 TYR A O 1
ATOM 1728 N N . HIS A 1 219 ? -10.889 9.849 14.980 1.00 65.75 219 HIS A N 1
ATOM 1729 C CA . HIS A 1 219 ? -12.250 10.275 14.687 1.00 65.75 219 HIS A CA 1
ATOM 1730 C C . HIS A 1 219 ? -13.154 9.135 14.200 1.00 65.75 219 HIS A C 1
ATOM 1732 O O . HIS A 1 219 ? -14.369 9.321 14.175 1.00 65.75 219 HIS A O 1
ATOM 1738 N N . GLN A 1 220 ? -12.600 7.991 13.813 1.00 63.34 220 GLN A N 1
ATOM 1739 C CA . GLN A 1 220 ? -13.352 6.832 13.329 1.00 63.34 220 GLN A CA 1
ATOM 1740 C C . GLN A 1 220 ? -13.462 5.722 14.373 1.00 63.34 220 GLN A C 1
ATOM 1742 O O . GLN A 1 220 ? -14.230 4.789 14.168 1.00 63.34 220 GLN A O 1
ATOM 1747 N N . ALA A 1 221 ? -12.713 5.820 15.471 1.00 73.56 221 ALA A N 1
ATOM 1748 C CA . ALA A 1 221 ? -12.773 4.847 16.542 1.00 73.56 221 ALA A CA 1
ATOM 1749 C C . ALA A 1 221 ? -14.135 4.908 17.250 1.00 73.56 221 ALA A C 1
ATOM 1751 O O . ALA A 1 221 ? -14.632 5.989 17.576 1.00 73.56 221 ALA A O 1
ATOM 1752 N N . ASP A 1 222 ? -14.701 3.732 17.518 1.00 78.50 222 ASP A N 1
ATOM 1753 C CA . ASP A 1 222 ? -15.856 3.561 18.408 1.00 78.50 222 ASP A CA 1
ATOM 1754 C C . ASP A 1 222 ? -15.410 3.322 19.864 1.00 78.50 222 ASP A C 1
ATOM 1756 O O . ASP A 1 222 ? -16.123 3.640 20.814 1.00 78.50 222 ASP A O 1
ATOM 1760 N N . VAL A 1 223 ? -14.209 2.764 20.043 1.00 85.19 223 VAL A N 1
ATOM 1761 C CA . VAL A 1 223 ? -13.596 2.450 21.337 1.00 85.19 223 VAL A CA 1
ATOM 1762 C C . VAL A 1 223 ? -12.072 2.436 21.205 1.00 85.19 223 VAL A C 1
ATOM 1764 O O . VAL A 1 223 ? -11.541 2.012 20.179 1.00 85.19 223 VAL A O 1
ATOM 1767 N N . PHE A 1 224 ? -11.357 2.859 22.247 1.00 88.19 224 PHE A N 1
ATOM 1768 C CA . PHE A 1 224 ? -9.895 2.751 22.313 1.00 88.19 224 PHE A CA 1
ATOM 1769 C C . PHE A 1 224 ? -9.425 1.626 23.239 1.00 88.19 224 PHE A C 1
ATOM 1771 O O . PHE A 1 224 ? -9.976 1.422 24.320 1.00 88.19 224 PHE A O 1
ATOM 1778 N N . LEU A 1 225 ? -8.347 0.941 22.849 1.00 87.38 225 LEU A N 1
ATOM 1779 C CA . LEU A 1 225 ? -7.595 0.028 23.712 1.00 87.38 225 LEU A CA 1
ATOM 1780 C C . LEU A 1 225 ? -6.257 0.679 24.066 1.00 87.38 225 LEU A C 1
ATOM 1782 O O . LEU A 1 225 ? -5.407 0.859 23.197 1.00 87.38 225 LEU A O 1
ATOM 1786 N N . ILE A 1 226 ? -6.063 1.042 25.334 1.00 89.00 226 ILE A N 1
ATOM 1787 C CA . ILE A 1 226 ? -4.806 1.630 25.805 1.00 89.00 226 ILE A CA 1
ATOM 1788 C C . ILE A 1 226 ? -3.996 0.545 26.505 1.00 89.00 226 ILE A C 1
ATOM 1790 O O . ILE A 1 226 ? -4.270 0.178 27.650 1.00 89.00 226 ILE A O 1
ATOM 1794 N N . CYS A 1 227 ? -3.001 0.024 25.794 1.00 87.38 227 CYS A N 1
ATOM 1795 C CA . CYS A 1 227 ? -2.170 -1.076 26.262 1.00 87.38 227 CYS A CA 1
ATOM 1796 C C . CYS A 1 227 ? -0.929 -0.572 27.011 1.00 87.38 227 CYS A C 1
ATOM 1798 O O . CYS A 1 227 ? -0.279 0.385 26.589 1.00 87.38 227 CYS A O 1
ATOM 1800 N N . PHE A 1 228 ? -0.558 -1.266 28.083 1.00 86.19 228 PHE A N 1
ATOM 1801 C CA . PHE A 1 228 ? 0.749 -1.144 28.730 1.00 86.19 228 PHE A CA 1
ATOM 1802 C C . PHE A 1 228 ? 1.288 -2.535 29.076 1.00 86.19 228 PHE A C 1
ATOM 1804 O O . PHE A 1 228 ? 0.535 -3.509 29.103 1.00 86.19 228 PHE A O 1
ATOM 1811 N N . SER A 1 229 ? 2.589 -2.659 29.317 1.00 85.12 229 SER A N 1
ATOM 1812 C CA . SER A 1 229 ? 3.189 -3.907 29.796 1.00 85.12 229 SER A CA 1
ATOM 1813 C C . SER A 1 229 ? 3.222 -3.913 31.324 1.00 85.12 229 SER A C 1
ATOM 1815 O O . SER A 1 229 ? 3.720 -2.965 31.935 1.00 85.12 229 SER A O 1
ATOM 1817 N N . VAL A 1 230 ? 2.743 -4.992 31.957 1.00 86.81 230 VAL A N 1
ATOM 1818 C CA . VAL A 1 230 ? 2.777 -5.123 33.427 1.00 86.81 230 VAL A CA 1
ATOM 1819 C C . VAL A 1 230 ? 4.202 -5.171 33.986 1.00 86.81 230 VAL A C 1
ATOM 1821 O O . VAL A 1 230 ? 4.405 -4.927 35.173 1.00 86.81 230 VAL A O 1
ATOM 1824 N N . THR A 1 231 ? 5.203 -5.439 33.146 1.00 82.19 231 THR A N 1
ATOM 1825 C CA . THR A 1 231 ? 6.621 -5.434 33.526 1.00 82.19 231 THR A CA 1
ATOM 1826 C C . THR A 1 231 ? 7.300 -4.079 33.290 1.00 82.19 231 THR A C 1
ATOM 1828 O O . THR A 1 231 ? 8.439 -3.897 33.710 1.00 82.19 231 THR A O 1
ATOM 1831 N N . SER A 1 232 ? 6.615 -3.095 32.688 1.00 80.31 232 SER A N 1
ATOM 1832 C CA . SER A 1 232 ? 7.173 -1.772 32.370 1.00 80.31 232 SER A CA 1
ATOM 1833 C C . SER A 1 232 ? 6.406 -0.634 33.050 1.00 80.31 232 SER A C 1
ATOM 1835 O O . SER A 1 232 ? 5.366 -0.178 32.564 1.00 80.31 232 SER A O 1
ATOM 1837 N N . LEU A 1 233 ? 6.972 -0.107 34.144 1.00 83.94 233 LEU A N 1
ATOM 1838 C CA . LEU A 1 233 ? 6.426 1.055 34.862 1.00 83.94 233 LEU A CA 1
ATOM 1839 C C . LEU A 1 233 ? 6.321 2.302 33.972 1.00 83.94 233 LEU A C 1
ATOM 1841 O O . LEU A 1 233 ? 5.329 3.018 34.053 1.00 83.94 233 LEU A O 1
ATOM 1845 N N . ILE A 1 234 ? 7.272 2.502 33.056 1.00 79.00 234 ILE A N 1
ATOM 1846 C CA . ILE A 1 234 ? 7.238 3.610 32.089 1.00 79.00 234 ILE A CA 1
ATOM 1847 C C . ILE A 1 234 ? 5.993 3.504 31.197 1.00 79.00 234 ILE A C 1
ATOM 1849 O O . ILE A 1 234 ? 5.280 4.483 30.980 1.00 79.00 234 ILE A O 1
ATOM 1853 N N . SER A 1 235 ? 5.695 2.305 30.682 1.00 80.56 235 SER A N 1
ATOM 1854 C CA . SER A 1 235 ? 4.505 2.102 29.846 1.00 80.56 235 SER A CA 1
ATOM 1855 C C . SER A 1 235 ? 3.207 2.332 30.625 1.00 80.56 235 SER A C 1
ATOM 1857 O O . SER A 1 235 ? 2.256 2.883 30.075 1.00 80.56 235 SER A O 1
ATOM 1859 N N . PHE A 1 236 ? 3.193 1.977 31.913 1.00 88.12 236 PHE A N 1
ATOM 1860 C CA . PHE A 1 236 ? 2.069 2.193 32.821 1.00 88.12 236 PHE A CA 1
ATOM 1861 C C . PHE A 1 236 ? 1.834 3.681 33.123 1.00 88.12 236 PHE A C 1
ATOM 1863 O O . PHE A 1 236 ? 0.693 4.141 33.095 1.00 88.12 236 PHE A O 1
ATOM 1870 N N . GLU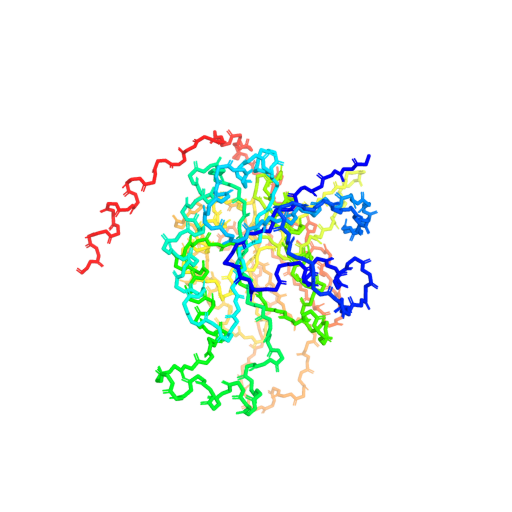 A 1 237 ? 2.894 4.457 33.353 1.00 85.94 237 GLU A N 1
ATOM 1871 C CA . GLU A 1 237 ? 2.806 5.908 33.579 1.00 85.94 237 GLU A CA 1
ATOM 1872 C C . GLU A 1 237 ? 2.306 6.649 32.326 1.00 85.94 237 GLU A C 1
ATOM 1874 O O . GLU A 1 237 ? 1.403 7.493 32.413 1.00 85.94 237 G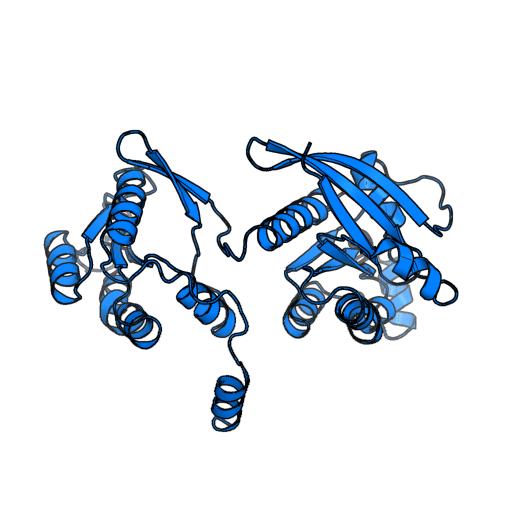LU A O 1
ATOM 1879 N N . ASN A 1 238 ? 2.777 6.241 31.142 1.00 83.62 238 ASN A N 1
ATOM 1880 C CA . ASN A 1 238 ? 2.365 6.809 29.853 1.00 83.62 238 ASN A CA 1
ATOM 1881 C C . ASN A 1 238 ? 0.861 6.688 29.565 1.00 83.62 238 ASN A C 1
ATOM 1883 O O . ASN A 1 238 ? 0.314 7.524 28.841 1.00 83.62 238 ASN A O 1
ATOM 1887 N N . VAL A 1 239 ? 0.167 5.698 30.142 1.00 86.75 239 VAL A N 1
ATOM 1888 C CA . VAL A 1 239 ? -1.296 5.566 30.018 1.00 86.75 239 VAL A CA 1
ATOM 1889 C C . VAL A 1 239 ? -1.985 6.855 30.459 1.00 86.75 239 VAL A C 1
ATOM 1891 O O . VAL A 1 239 ? -2.829 7.387 29.740 1.00 86.75 239 VAL A O 1
ATOM 1894 N N . LYS A 1 240 ? -1.602 7.386 31.624 1.00 86.62 240 LYS A N 1
ATOM 1895 C CA . LYS A 1 240 ? -2.189 8.608 32.180 1.00 86.62 240 LYS A CA 1
ATOM 1896 C C . LYS A 1 240 ? -1.602 9.862 31.546 1.00 86.62 240 LYS A C 1
ATOM 1898 O O . LYS A 1 240 ? -2.349 10.784 31.236 1.00 86.62 240 LYS A O 1
ATOM 1903 N N . GLU A 1 241 ? -0.279 9.928 31.439 1.00 82.62 241 GLU A N 1
ATOM 1904 C CA . GLU A 1 241 ? 0.417 11.178 31.108 1.00 82.62 241 GLU A CA 1
ATOM 1905 C C . GLU A 1 241 ? 0.337 11.527 29.627 1.00 82.62 241 GLU A C 1
ATOM 1907 O O . GLU A 1 241 ? 0.322 12.704 29.273 1.00 82.62 241 GLU A O 1
ATOM 1912 N N . LYS A 1 242 ? 0.215 10.508 28.775 1.00 81.50 242 LYS A N 1
ATOM 1913 C CA . LYS A 1 242 ? 0.196 10.670 27.328 1.00 81.50 242 LYS A CA 1
ATOM 1914 C C . LYS A 1 242 ? -1.139 10.240 26.737 1.00 81.50 242 LYS A C 1
ATOM 1916 O O . LYS A 1 242 ? -1.891 11.076 26.248 1.00 81.50 242 LYS A O 1
ATOM 1921 N N . TRP A 1 243 ? -1.455 8.949 26.800 1.00 84.75 243 TRP A N 1
ATOM 1922 C CA . TRP A 1 243 ? -2.476 8.365 25.928 1.00 84.75 243 TRP A CA 1
ATOM 1923 C C . TRP A 1 243 ? -3.905 8.769 26.287 1.00 84.75 243 TRP A C 1
ATOM 1925 O O . TRP A 1 243 ? -4.647 9.203 25.410 1.00 84.75 243 TRP A O 1
ATOM 1935 N N . VAL A 1 244 ? -4.289 8.703 27.566 1.00 87.88 244 VAL A N 1
ATOM 1936 C CA . VAL A 1 244 ? -5.629 9.146 27.991 1.00 87.88 244 VAL A CA 1
ATOM 1937 C C . VAL A 1 244 ? -5.799 10.653 27.799 1.00 87.88 244 VAL A C 1
ATOM 1939 O O . VAL A 1 244 ? -6.854 11.093 27.351 1.00 87.88 244 VAL A O 1
ATOM 1942 N N . SER A 1 245 ? -4.760 11.444 28.088 1.00 85.00 245 SER A N 1
ATOM 1943 C CA . SER A 1 245 ? -4.782 12.897 27.870 1.00 85.00 245 SER A CA 1
ATOM 1944 C C . SER A 1 245 ? -5.029 13.239 26.396 1.00 85.00 245 SER A C 1
ATOM 1946 O O . SER A 1 245 ? -5.901 14.044 26.073 1.00 85.00 245 SER A O 1
ATOM 1948 N N . GLU A 1 246 ? -4.318 12.564 25.493 1.00 83.62 246 GLU A N 1
ATOM 1949 C CA . GLU A 1 246 ? -4.434 12.756 24.050 1.00 83.62 246 GLU A CA 1
ATOM 1950 C C . GLU A 1 246 ? -5.811 12.326 23.512 1.00 83.62 246 GLU A C 1
ATOM 1952 O O . GLU A 1 246 ? -6.462 13.084 22.791 1.00 83.62 246 GLU A O 1
ATOM 1957 N N . ILE A 1 247 ? -6.306 11.149 23.912 1.00 84.88 247 ILE A N 1
ATOM 1958 C CA . ILE A 1 247 ? -7.627 10.659 23.492 1.00 84.88 247 ILE A CA 1
ATOM 1959 C C . ILE A 1 247 ? -8.731 11.589 23.997 1.00 84.88 247 ILE A C 1
ATOM 1961 O O . ILE A 1 247 ? -9.613 11.949 23.225 1.00 84.88 247 ILE A O 1
ATOM 1965 N N . HIS A 1 248 ? -8.675 12.045 25.250 1.00 86.44 248 HIS A N 1
ATOM 1966 C CA . HIS A 1 248 ? -9.656 13.003 25.767 1.00 86.44 248 HIS A CA 1
ATOM 1967 C C . HIS A 1 248 ? -9.601 14.356 25.052 1.00 86.44 248 HIS A C 1
ATOM 1969 O O . HIS A 1 248 ? -10.639 14.997 24.893 1.00 86.44 248 HIS A O 1
ATOM 1975 N N . HIS A 1 249 ? -8.417 14.787 24.610 1.00 82.50 249 HIS A N 1
ATOM 1976 C CA . HIS A 1 249 ? -8.267 16.021 23.846 1.00 82.50 249 HIS A CA 1
ATOM 1977 C C . HIS A 1 249 ? -8.948 15.936 22.470 1.00 82.50 249 HIS A C 1
ATOM 1979 O O . HIS A 1 249 ? -9.637 16.873 22.069 1.00 82.50 249 HIS A O 1
ATOM 1985 N N . HIS A 1 250 ? -8.786 14.818 21.754 1.00 79.12 250 HIS A N 1
ATOM 1986 C CA . HIS A 1 250 ? -9.282 14.670 20.377 1.00 79.12 250 HIS A CA 1
ATOM 1987 C C . HIS A 1 250 ? -10.671 14.025 20.263 1.00 79.12 250 HIS A C 1
ATOM 1989 O O . HIS A 1 250 ? -11.412 14.312 19.322 1.00 79.12 250 HIS A O 1
ATOM 1995 N N . CYS A 1 251 ? -11.023 13.151 21.201 1.00 79.88 251 CYS A N 1
ATOM 1996 C CA . CYS A 1 251 ? -12.251 12.357 21.230 1.00 79.88 251 CYS A CA 1
ATOM 1997 C C . CYS A 1 251 ? -12.901 12.430 22.625 1.00 79.88 251 CYS A C 1
ATOM 1999 O O . CYS A 1 251 ? -12.968 11.427 23.340 1.00 79.88 251 CYS A O 1
ATOM 2001 N N . PRO A 1 252 ? -13.373 13.615 23.051 1.00 81.50 252 PRO A N 1
ATOM 2002 C CA . PRO A 1 252 ? -13.955 13.781 24.377 1.00 81.50 252 PRO A CA 1
ATOM 2003 C C . PRO A 1 252 ? -15.175 12.869 24.561 1.00 81.50 252 PRO A C 1
ATOM 2005 O O . PRO A 1 252 ? -16.088 12.860 23.736 1.00 81.50 252 PRO A O 1
ATOM 2008 N N . GLY A 1 253 ? -15.189 12.114 25.661 1.00 82.06 253 GLY A N 1
ATOM 2009 C CA . GLY A 1 253 ? -16.296 11.226 26.028 1.00 82.06 253 GLY A CA 1
ATOM 2010 C C . GLY A 1 253 ? -16.313 9.865 25.327 1.00 82.06 253 GLY A C 1
ATOM 2011 O O . GLY A 1 253 ? -17.238 9.095 25.573 1.00 82.06 253 GLY A O 1
ATOM 2012 N N . ILE A 1 254 ? -15.324 9.545 24.484 1.00 84.75 254 ILE A N 1
ATOM 2013 C CA . ILE A 1 254 ? -15.243 8.213 23.877 1.00 84.75 254 ILE A CA 1
ATOM 2014 C C . ILE A 1 254 ? -14.936 7.140 24.929 1.00 84.75 254 ILE A C 1
ATOM 2016 O O . ILE A 1 254 ? -14.151 7.362 25.853 1.00 84.75 254 ILE A O 1
ATOM 2020 N N . SER A 1 255 ? -15.531 5.956 24.777 1.00 89.06 255 SER A N 1
ATOM 2021 C CA . SER A 1 255 ? -15.186 4.811 25.613 1.00 89.06 255 SER A CA 1
ATOM 2022 C C . SER A 1 255 ? -13.788 4.289 25.311 1.00 89.06 255 SER A C 1
ATOM 2024 O O . SER A 1 255 ? -13.332 4.246 24.167 1.00 89.06 255 SER A O 1
ATOM 2026 N N . PHE A 1 256 ? -13.108 3.840 26.358 1.00 92.25 256 PHE A N 1
ATOM 2027 C CA . PHE A 1 256 ? -11.804 3.211 26.238 1.00 92.25 256 PHE A CA 1
ATOM 2028 C C . PHE A 1 256 ? -11.596 2.172 27.336 1.00 92.25 256 PHE A C 1
ATOM 2030 O O . PHE A 1 256 ? -12.157 2.266 28.432 1.00 92.25 256 PHE A O 1
ATOM 2037 N N . LEU A 1 257 ? -10.771 1.177 27.035 1.00 92.06 257 LEU A N 1
ATOM 2038 C CA . LEU A 1 257 ? -10.308 0.168 27.976 1.00 92.06 257 LEU A CA 1
ATOM 2039 C C . LEU 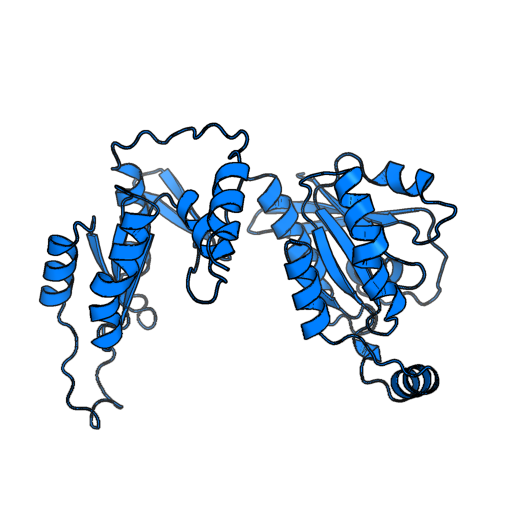A 1 257 ? -8.826 0.385 28.261 1.00 92.06 257 LEU A C 1
ATOM 2041 O O . LEU A 1 257 ? -8.071 0.846 27.403 1.00 92.06 257 LEU A O 1
ATOM 2045 N N . ILE A 1 258 ? -8.405 -0.012 29.457 1.00 94.44 258 ILE A N 1
ATOM 2046 C CA . ILE A 1 258 ? -6.987 -0.152 29.787 1.00 94.44 258 ILE A CA 1
ATOM 2047 C C . ILE A 1 258 ? -6.640 -1.638 29.762 1.00 94.44 258 ILE A C 1
ATOM 2049 O O . ILE A 1 258 ? -7.328 -2.445 30.391 1.00 94.44 258 ILE A O 1
ATOM 2053 N N . VAL A 1 259 ? -5.566 -1.986 29.054 1.00 92.31 259 VAL A N 1
ATOM 2054 C CA . VAL A 1 259 ? -5.142 -3.375 28.857 1.00 92.31 259 VAL A CA 1
ATOM 2055 C C . VAL A 1 259 ? -3.731 -3.587 29.408 1.00 92.31 259 VAL A C 1
ATOM 2057 O O . VAL A 1 259 ? -2.767 -3.010 28.906 1.00 92.31 259 VAL A O 1
ATOM 2060 N N . GLY A 1 260 ? -3.608 -4.420 30.442 1.00 90.19 260 GLY A N 1
ATOM 2061 C CA . GLY A 1 260 ? -2.323 -4.876 30.974 1.00 90.19 260 GLY A CA 1
ATOM 2062 C C . GLY A 1 260 ? -1.828 -6.097 30.200 1.00 90.19 260 GLY A C 1
ATOM 2063 O O . GLY A 1 260 ? -2.439 -7.160 30.243 1.00 90.19 260 GLY A O 1
ATOM 2064 N N . THR A 1 261 ? -0.730 -5.956 29.468 1.00 85.25 261 THR A N 1
ATOM 2065 C CA . THR A 1 261 ? -0.151 -7.017 28.628 1.00 85.25 261 THR A CA 1
ATOM 2066 C C . THR A 1 261 ? 1.040 -7.689 29.312 1.00 85.25 261 THR A C 1
ATOM 2068 O O . THR A 1 261 ? 1.624 -7.125 30.235 1.00 85.25 261 THR A O 1
ATOM 2071 N N . GLN A 1 262 ? 1.429 -8.873 28.824 1.00 79.00 262 GLN A N 1
ATOM 2072 C CA . GLN A 1 262 ? 2.590 -9.649 29.298 1.00 79.00 262 GLN A CA 1
ATOM 2073 C C . GLN A 1 262 ? 2.446 -10.235 30.716 1.00 79.00 262 GLN A C 1
ATOM 2075 O O . GLN A 1 262 ? 3.440 -10.437 31.416 1.00 79.00 262 GLN A O 1
ATOM 2080 N N . ILE A 1 263 ? 1.222 -10.567 31.144 1.00 77.38 263 ILE A N 1
ATOM 2081 C CA . ILE A 1 263 ? 1.038 -11.330 32.388 1.00 77.38 263 ILE A CA 1
ATOM 2082 C C . ILE A 1 263 ? 1.694 -12.717 32.289 1.00 77.38 263 ILE A C 1
ATOM 2084 O O . ILE A 1 263 ? 1.749 -13.326 31.219 1.00 77.38 263 ILE A O 1
ATOM 2088 N N . GLY A 1 264 ? 2.218 -13.212 33.411 1.00 65.12 264 GLY A N 1
ATOM 2089 C CA . GLY A 1 264 ? 2.851 -14.533 33.485 1.00 65.12 264 GLY A CA 1
ATOM 2090 C C . GLY A 1 264 ? 4.295 -14.605 32.976 1.00 65.12 264 GLY A C 1
ATOM 2091 O O . GLY A 1 264 ? 4.915 -15.656 33.108 1.00 65.12 264 GLY A O 1
ATOM 2092 N N . MET A 1 265 ? 4.876 -13.510 32.469 1.00 62.38 265 MET A N 1
ATOM 2093 C CA . MET A 1 265 ? 6.328 -13.415 32.273 1.00 62.38 265 MET A CA 1
ATOM 2094 C C . MET A 1 265 ? 7.028 -13.307 33.643 1.00 62.38 265 MET A C 1
ATOM 2096 O O . MET A 1 265 ? 7.371 -12.217 34.091 1.00 62.38 265 MET A O 1
ATOM 2100 N N . GLN A 1 266 ? 7.193 -14.432 34.350 1.00 55.78 266 GLN A N 1
ATOM 2101 C CA . GLN A 1 266 ? 8.052 -14.521 35.536 1.00 55.78 266 GLN A CA 1
ATOM 2102 C C . GLN A 1 266 ? 9.479 -14.925 35.125 1.00 55.78 266 GLN A C 1
ATOM 2104 O O . GLN A 1 266 ? 9.757 -16.082 34.846 1.00 55.78 266 GLN A O 1
ATOM 2109 N N . ASN A 1 267 ? 10.349 -13.914 35.095 1.00 49.91 267 ASN A N 1
ATOM 2110 C CA . ASN A 1 267 ? 11.788 -13.885 35.383 1.00 49.91 267 ASN A CA 1
ATOM 2111 C C . ASN A 1 267 ? 12.680 -15.083 34.987 1.00 49.91 267 ASN A C 1
ATOM 2113 O O . ASN A 1 267 ? 13.001 -15.911 35.835 1.00 49.91 267 ASN A O 1
ATOM 2117 N N . GLU A 1 268 ? 13.306 -14.999 33.809 1.00 47.41 268 GLU A N 1
ATOM 2118 C CA . GLU A 1 268 ? 14.749 -15.306 33.690 1.00 47.41 268 GLU A CA 1
ATOM 2119 C C . GLU A 1 268 ? 15.615 -14.044 33.463 1.00 47.41 268 GLU A C 1
ATOM 2121 O O . GLU A 1 268 ? 16.794 -14.053 33.800 1.00 47.41 268 GLU A O 1
ATOM 2126 N N . GLU A 1 269 ? 15.044 -12.903 33.041 1.00 45.72 269 GLU A N 1
ATOM 2127 C CA . GLU A 1 269 ? 15.821 -11.667 32.768 1.00 45.72 269 GLU A CA 1
ATOM 2128 C C . GLU A 1 269 ? 15.726 -10.565 33.846 1.00 45.72 269 GLU A C 1
ATOM 2130 O O . GLU A 1 269 ? 16.506 -9.615 33.854 1.00 45.72 269 GLU A O 1
ATOM 2135 N N . LEU A 1 270 ? 14.809 -10.675 34.808 1.00 48.97 270 LEU A N 1
ATOM 2136 C CA . LEU A 1 270 ? 14.516 -9.607 35.785 1.00 48.97 270 LEU A CA 1
ATOM 2137 C C . LEU A 1 270 ? 15.401 -9.634 37.049 1.00 48.97 270 LEU A C 1
ATOM 2139 O O . LEU A 1 270 ? 15.114 -8.954 38.032 1.00 48.97 270 LEU A O 1
ATOM 2143 N N . SER A 1 271 ? 16.507 -10.380 37.034 1.00 47.72 271 SER A N 1
ATOM 2144 C CA . SER A 1 271 ? 17.501 -10.375 38.118 1.00 47.72 271 SER A CA 1
ATOM 2145 C C . SER A 1 271 ? 18.458 -9.171 38.072 1.00 47.72 271 SER A C 1
ATOM 2147 O O . SER A 1 271 ? 19.216 -8.974 39.020 1.00 47.72 271 SER A O 1
ATOM 2149 N N . GLN A 1 272 ? 18.411 -8.332 37.026 1.00 50.34 272 GLN A N 1
ATOM 2150 C CA . GLN A 1 272 ? 19.341 -7.201 36.865 1.00 50.34 272 GLN A CA 1
ATOM 2151 C C . GLN A 1 272 ? 18.732 -5.805 37.080 1.00 50.34 272 GLN A C 1
ATOM 2153 O O . GLN A 1 272 ? 19.482 -4.845 37.246 1.00 50.34 272 GLN A O 1
ATOM 2158 N N . GLN A 1 273 ? 17.403 -5.657 37.141 1.00 48.91 273 GLN A N 1
ATOM 2159 C CA . GLN A 1 273 ? 16.757 -4.365 37.405 1.00 48.91 273 GLN A CA 1
ATOM 2160 C C . GLN A 1 273 ? 15.687 -4.525 38.485 1.00 48.91 273 GLN A C 1
ATOM 2162 O O . GLN A 1 273 ? 14.691 -5.214 38.309 1.00 48.91 273 GLN A O 1
ATOM 2167 N N . SER A 1 274 ? 15.903 -3.883 39.629 1.00 50.97 274 SER A N 1
ATOM 2168 C CA . SER A 1 274 ? 15.099 -3.926 40.856 1.00 50.97 274 SER A CA 1
ATOM 2169 C C . SER A 1 274 ? 13.704 -3.275 40.744 1.00 50.97 274 SER A C 1
ATOM 2171 O O . SER A 1 274 ? 13.245 -2.618 41.679 1.00 50.97 274 SER A O 1
ATOM 2173 N N . MET A 1 275 ? 12.998 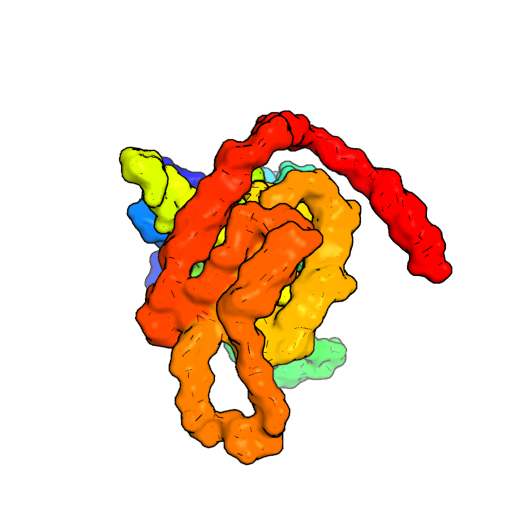-3.437 39.624 1.00 57.62 275 MET A N 1
ATOM 2174 C CA . MET A 1 275 ? 11.637 -2.927 39.446 1.00 57.62 275 MET A CA 1
ATOM 2175 C C . MET A 1 275 ? 10.599 -4.021 39.700 1.00 57.62 275 MET A C 1
ATOM 2177 O O . MET A 1 275 ? 10.615 -5.087 39.090 1.00 57.62 275 MET A O 1
ATOM 2181 N N . LYS A 1 276 ? 9.669 -3.747 40.622 1.00 72.94 276 LYS A N 1
ATOM 2182 C CA . LYS A 1 276 ? 8.520 -4.623 40.881 1.00 72.94 276 LYS A CA 1
ATOM 2183 C C . LYS A 1 276 ? 7.486 -4.465 39.754 1.00 72.94 276 LYS A C 1
ATOM 2185 O O . LYS A 1 276 ? 7.193 -3.321 39.401 1.00 72.94 276 LYS A O 1
ATOM 2190 N N . PRO A 1 277 ? 6.899 -5.563 39.243 1.00 81.31 277 PRO A N 1
ATOM 2191 C CA . PRO A 1 277 ? 5.826 -5.499 38.256 1.00 81.31 277 PRO A CA 1
ATOM 2192 C C . PRO A 1 277 ? 4.621 -4.694 38.751 1.00 81.31 277 PRO A C 1
ATOM 2194 O O . PRO A 1 277 ? 4.347 -4.623 39.954 1.00 81.31 277 PRO A O 1
ATOM 2197 N N . VAL A 1 278 ? 3.868 -4.133 37.808 1.00 85.62 278 VAL A N 1
ATOM 2198 C CA . VAL A 1 278 ? 2.567 -3.519 38.067 1.00 85.62 278 VAL A CA 1
ATOM 2199 C C . VAL A 1 278 ? 1.583 -4.615 38.465 1.00 85.62 278 VAL A C 1
ATOM 2201 O O . VAL A 1 278 ? 1.369 -5.579 37.738 1.00 85.62 278 VAL A O 1
ATOM 2204 N N . THR A 1 279 ? 0.976 -4.463 39.637 1.00 90.62 279 THR A N 1
ATOM 2205 C CA . THR A 1 279 ? -0.038 -5.397 40.142 1.00 90.62 279 THR A CA 1
ATOM 2206 C C . THR A 1 279 ? -1.410 -5.116 39.532 1.00 90.62 279 THR A C 1
ATOM 2208 O O . THR A 1 279 ? -1.744 -3.959 39.259 1.00 90.62 279 THR A O 1
ATOM 2211 N N . SER A 1 280 ? -2.271 -6.132 39.445 1.00 91.00 280 SER A N 1
ATOM 2212 C CA . SER A 1 280 ? -3.642 -5.971 38.939 1.00 91.00 280 SER A CA 1
ATOM 2213 C C . SER A 1 280 ? -4.435 -4.919 39.717 1.00 91.00 280 SER A C 1
ATOM 2215 O O . SER A 1 280 ? -5.129 -4.091 39.134 1.00 91.00 280 SER A O 1
ATOM 2217 N N . LYS A 1 281 ? -4.217 -4.825 41.037 1.00 93.06 281 LYS A N 1
ATOM 2218 C CA . LYS A 1 281 ? -4.816 -3.786 41.889 1.00 93.06 281 LYS A CA 1
ATOM 2219 C C . LYS A 1 281 ? -4.374 -2.365 41.511 1.00 93.06 281 LYS A C 1
ATOM 2221 O O . LYS A 1 281 ? -5.147 -1.418 41.668 1.00 93.06 281 LYS A O 1
ATOM 2226 N N . GLN A 1 282 ? -3.136 -2.181 41.045 1.00 93.12 282 GLN A N 1
ATOM 2227 C CA . GLN A 1 282 ? -2.667 -0.888 40.534 1.00 93.12 282 GLN A CA 1
ATOM 2228 C C . GLN A 1 282 ? -3.313 -0.560 39.184 1.00 93.12 282 GLN A C 1
ATOM 2230 O O . GLN A 1 282 ? -3.754 0.576 39.006 1.00 93.12 282 GLN A O 1
ATOM 2235 N N . GLY A 1 283 ? -3.427 -1.544 38.286 1.00 92.88 283 GLY A N 1
ATOM 2236 C CA . GLY A 1 283 ? -4.125 -1.411 37.004 1.00 92.88 283 GLY A CA 1
ATOM 2237 C C . GLY A 1 283 ? -5.600 -1.034 37.163 1.00 92.88 283 GLY A C 1
ATOM 2238 O O . GLY A 1 283 ? -6.043 -0.019 36.625 1.00 92.88 283 GLY A O 1
ATOM 2239 N N . GLU A 1 284 ? -6.340 -1.757 38.005 1.00 94.44 284 GLU A N 1
ATOM 2240 C CA . GLU A 1 284 ? -7.745 -1.465 38.326 1.00 94.44 284 GLU A CA 1
ATOM 2241 C C . GLU A 1 284 ? -7.927 -0.067 38.925 1.00 94.44 284 GLU A C 1
ATOM 2243 O O . GLU A 1 284 ? -8.833 0.683 38.545 1.00 94.44 284 GLU A O 1
ATOM 2248 N N . LYS A 1 285 ? -7.045 0.317 39.857 1.00 96.00 285 LYS A N 1
ATOM 2249 C CA . LYS A 1 285 ? -7.076 1.647 40.473 1.00 96.00 285 LYS A CA 1
ATOM 2250 C C . LYS A 1 285 ? -6.831 2.745 39.437 1.00 96.00 285 LYS A C 1
ATOM 2252 O O . LYS A 1 285 ? -7.470 3.795 39.522 1.00 96.00 285 LYS A O 1
ATOM 2257 N N . LEU A 1 286 ? -5.928 2.520 38.480 1.00 94.19 286 LEU A N 1
ATOM 2258 C CA . LEU A 1 286 ? -5.668 3.453 37.386 1.00 94.19 286 LEU A CA 1
ATOM 2259 C C . LEU A 1 286 ? -6.887 3.571 36.463 1.00 94.19 286 LEU A C 1
ATOM 2261 O O . LEU A 1 286 ? -7.346 4.684 36.224 1.00 94.19 286 LEU A O 1
ATOM 2265 N N . ALA A 1 287 ? -7.456 2.448 36.022 1.00 94.38 287 ALA A N 1
ATOM 2266 C CA . ALA A 1 287 ? -8.647 2.414 35.173 1.00 94.38 287 ALA A CA 1
ATOM 2267 C C . ALA A 1 287 ? -9.827 3.159 35.796 1.00 94.38 287 ALA A C 1
ATOM 2269 O O . ALA A 1 287 ? -10.395 4.055 35.169 1.00 94.38 287 ALA A O 1
ATOM 2270 N N . LYS A 1 288 ? -10.115 2.886 37.074 1.00 94.88 288 LYS A N 1
ATOM 2271 C CA . LYS A 1 288 ? -11.161 3.591 37.820 1.00 94.88 288 LYS A CA 1
ATOM 2272 C C . LYS A 1 288 ? -10.884 5.091 37.931 1.00 94.88 288 LYS A C 1
ATOM 2274 O O . LYS A 1 288 ? -11.807 5.891 37.829 1.00 94.88 288 LYS A O 1
ATOM 2279 N N . LYS A 1 289 ? -9.625 5.482 38.149 1.00 95.00 289 LYS A N 1
ATOM 2280 C CA . LYS A 1 289 ? -9.230 6.894 38.261 1.00 95.00 289 LYS A CA 1
ATOM 2281 C C . LYS A 1 289 ? -9.371 7.649 36.938 1.00 95.00 289 LYS A C 1
ATOM 2283 O O . LYS A 1 289 ? -9.678 8.835 36.968 1.00 95.00 289 LYS A O 1
ATOM 2288 N N . LEU A 1 290 ? -9.100 6.992 35.812 1.00 93.38 290 LEU A N 1
ATOM 2289 C CA . LEU A 1 290 ? -9.118 7.613 34.485 1.00 93.38 290 LEU A CA 1
ATOM 2290 C C . LEU A 1 290 ? -10.492 7.552 33.806 1.00 93.38 290 LEU A C 1
ATOM 2292 O O . LEU A 1 290 ? -10.679 8.226 32.801 1.00 93.38 290 LEU A O 1
ATOM 2296 N N . GLY A 1 291 ? -11.446 6.797 34.359 1.00 92.81 291 GLY A N 1
ATOM 2297 C CA . GLY A 1 291 ? -12.780 6.638 33.776 1.00 92.81 291 GLY A CA 1
ATOM 2298 C C . GLY A 1 291 ? -12.831 5.616 32.640 1.00 92.81 291 GLY A C 1
ATOM 2299 O O . GLY A 1 291 ? -13.722 5.689 31.801 1.00 92.81 291 GLY A O 1
ATOM 2300 N N . ALA A 1 292 ? -11.889 4.669 32.605 1.00 92.81 292 ALA A N 1
ATOM 2301 C CA . ALA A 1 292 ? -11.923 3.579 31.638 1.00 92.81 292 ALA A CA 1
ATOM 2302 C C . ALA A 1 292 ? -13.151 2.689 31.879 1.00 92.81 292 ALA A C 1
ATOM 2304 O O . ALA A 1 292 ? -13.503 2.405 33.027 1.00 92.81 292 ALA A O 1
ATOM 2305 N N . THR A 1 293 ? -13.759 2.187 30.805 1.00 92.44 293 THR A N 1
ATOM 2306 C CA . THR A 1 293 ? -14.925 1.296 30.887 1.00 92.44 293 THR A CA 1
ATOM 2307 C C . THR A 1 293 ? -14.572 -0.026 31.567 1.00 92.44 293 THR A C 1
ATOM 2309 O O . THR A 1 293 ? -15.366 -0.576 32.330 1.00 92.44 293 THR A O 1
ATOM 2312 N N . LYS A 1 294 ? -13.361 -0.534 31.311 1.00 93.81 294 LYS A N 1
ATOM 2313 C CA . LYS A 1 294 ? -12.865 -1.793 31.866 1.00 93.81 294 LYS A CA 1
ATOM 2314 C C . LYS A 1 294 ? -11.339 -1.795 31.962 1.00 93.81 294 LYS A C 1
ATOM 2316 O O . LYS A 1 294 ? -10.655 -1.172 31.147 1.00 93.81 294 LYS A O 1
ATOM 2321 N N . TYR A 1 295 ? -10.826 -2.534 32.943 1.00 96.06 295 TYR A N 1
ATOM 2322 C CA . TYR A 1 295 ? -9.443 -3.002 32.983 1.00 96.06 295 TYR A CA 1
ATOM 2323 C C . TYR A 1 295 ? -9.410 -4.494 32.655 1.00 96.06 295 TYR A C 1
ATOM 2325 O O . TYR A 1 295 ? -10.171 -5.260 33.251 1.00 96.06 295 TYR A O 1
ATOM 2333 N N . VAL A 1 296 ? -8.556 -4.898 31.716 1.00 91.50 296 VAL A N 1
ATOM 2334 C CA . VAL A 1 296 ? -8.368 -6.305 31.341 1.00 91.50 296 VAL A CA 1
ATOM 2335 C C . VAL A 1 296 ? -6.879 -6.614 31.302 1.00 91.50 296 VAL A C 1
ATOM 2337 O O . VAL A 1 296 ? -6.098 -5.849 30.745 1.00 91.50 296 VAL A O 1
ATOM 2340 N N . GLU A 1 297 ? -6.482 -7.745 31.870 1.00 91.88 297 GLU A N 1
ATOM 2341 C CA . GLU A 1 297 ? -5.130 -8.276 31.721 1.00 91.88 297 GLU A CA 1
ATOM 2342 C C . GLU A 1 297 ? -5.128 -9.410 30.703 1.00 91.88 297 GLU A C 1
ATOM 2344 O O . GLU A 1 297 ? -6.068 -10.204 30.659 1.00 91.88 297 GLU A O 1
ATOM 2349 N N . CYS A 1 298 ? -4.092 -9.488 29.872 1.00 84.31 298 CYS A N 1
ATOM 2350 C CA . CYS A 1 298 ? -3.949 -10.566 28.903 1.00 84.31 298 CYS A CA 1
ATOM 2351 C C . CYS A 1 298 ? -2.490 -10.953 28.671 1.00 84.31 298 CYS A C 1
ATOM 2353 O O . CYS A 1 298 ? -1.568 -10.136 28.780 1.00 84.31 298 CYS A O 1
ATOM 2355 N N . SER A 1 299 ? -2.285 -12.202 28.263 1.00 79.12 299 SER A N 1
ATOM 2356 C CA . SER A 1 299 ? -0.994 -12.690 27.790 1.00 79.12 299 SER A CA 1
ATOM 2357 C C . SER A 1 299 ? -1.139 -13.230 26.382 1.00 79.12 299 SER A C 1
ATOM 2359 O O . SER A 1 299 ? -1.896 -14.160 26.124 1.00 79.12 299 SER A O 1
ATOM 2361 N N . VAL A 1 300 ? -0.378 -12.648 25.458 1.00 68.50 300 VAL A N 1
ATOM 2362 C CA . VAL A 1 300 ? -0.303 -13.140 24.078 1.00 68.50 300 VAL A CA 1
ATOM 2363 C C . VAL A 1 300 ? 0.368 -14.517 24.038 1.00 68.50 300 VAL A C 1
ATOM 2365 O O . VAL A 1 300 ? 0.007 -15.351 23.213 1.00 68.50 300 VAL A O 1
ATOM 2368 N N . LEU A 1 301 ? 1.304 -14.783 24.955 1.00 67.19 301 LEU A N 1
ATOM 2369 C CA . LEU A 1 301 ? 2.067 -16.028 24.983 1.00 67.19 301 LEU A CA 1
ATOM 2370 C C . LEU A 1 301 ? 1.215 -17.214 25.452 1.00 67.19 301 LEU A C 1
ATOM 2372 O O . LEU A 1 301 ? 1.222 -18.255 24.804 1.00 67.19 301 LEU A O 1
ATOM 2376 N N . SER A 1 302 ? 0.438 -17.051 26.527 1.00 69.19 302 SER A N 1
ATOM 2377 C CA . SER A 1 302 ? -0.488 -18.093 27.002 1.00 69.19 302 SER A CA 1
ATOM 2378 C C . SER A 1 302 ? -1.879 -18.012 26.363 1.00 69.19 302 SER A C 1
ATOM 2380 O O . SER A 1 302 ? -2.731 -18.846 26.657 1.00 69.19 302 SER A O 1
ATOM 2382 N N . GLN A 1 303 ? -2.126 -17.010 25.508 1.00 66.75 303 GLN A N 1
ATOM 2383 C CA . GLN A 1 303 ? -3.445 -16.659 24.954 1.00 66.75 303 GLN A CA 1
ATOM 2384 C C . GLN A 1 303 ? -4.512 -16.349 26.022 1.00 66.75 303 GLN A C 1
ATOM 2386 O O . GLN A 1 303 ? -5.706 -16.255 25.723 1.00 66.75 303 GLN A O 1
ATOM 2391 N N . GLU A 1 304 ? -4.092 -16.154 27.271 1.00 76.62 304 GLU A N 1
ATOM 2392 C CA . GLU A 1 304 ? -4.975 -15.873 28.390 1.00 76.62 304 GLU A CA 1
ATOM 2393 C C . GLU A 1 304 ? -5.671 -14.526 28.194 1.00 76.62 304 GLU A C 1
ATOM 2395 O O . GLU A 1 304 ? -5.029 -13.502 27.945 1.00 76.62 304 GLU A O 1
ATOM 2400 N N . SER A 1 305 ? -7.002 -14.539 28.301 1.00 79.06 305 SER A N 1
ATOM 2401 C CA . SER A 1 305 ? -7.872 -13.356 28.270 1.00 79.06 305 SER A CA 1
ATOM 2402 C C . SER A 1 305 ? -7.785 -12.474 27.014 1.00 79.06 305 SER A C 1
ATOM 2404 O O . SER A 1 305 ? -8.483 -11.466 26.938 1.00 79.06 305 SER A O 1
ATOM 2406 N N . VAL A 1 306 ? -7.044 -12.869 25.971 1.00 73.69 306 VAL A N 1
ATOM 2407 C CA . VAL A 1 306 ? -6.931 -12.115 24.705 1.00 73.69 306 VAL A CA 1
ATOM 2408 C C . VAL A 1 306 ? -8.302 -11.931 24.044 1.00 73.69 306 VAL A C 1
ATOM 2410 O O . VAL A 1 306 ? -8.674 -10.822 23.672 1.00 73.69 306 VAL A O 1
ATOM 2413 N N . LYS A 1 307 ? -9.114 -12.995 23.965 1.00 73.56 307 LYS A N 1
ATOM 2414 C CA . LYS A 1 307 ? -10.493 -12.905 23.442 1.00 73.56 307 LYS A CA 1
ATOM 2415 C C . LYS A 1 307 ? -11.385 -12.001 24.298 1.00 73.56 307 LYS A C 1
ATOM 2417 O O . LYS A 1 307 ? -12.264 -11.330 23.764 1.00 73.56 307 LYS A O 1
ATOM 2422 N N . ASN A 1 308 ? -11.146 -11.974 25.609 1.00 80.44 308 ASN A N 1
ATOM 2423 C CA . ASN A 1 308 ? -11.923 -11.166 26.540 1.00 80.44 308 ASN A CA 1
ATOM 2424 C C . ASN A 1 308 ? -11.679 -9.662 26.339 1.00 80.44 308 ASN A C 1
ATOM 2426 O O . ASN A 1 308 ? -12.620 -8.883 26.444 1.00 80.44 308 ASN A O 1
ATOM 2430 N N . VAL A 1 309 ? -10.456 -9.253 25.970 1.00 80.69 309 VAL A N 1
ATOM 2431 C CA . VAL A 1 309 ? -10.150 -7.854 25.611 1.00 80.69 309 VAL A CA 1
ATOM 2432 C C . VAL A 1 309 ? -11.080 -7.364 24.498 1.00 80.69 309 VAL A C 1
ATOM 2434 O O . VAL A 1 309 ? -11.701 -6.312 24.628 1.00 80.69 309 VAL A O 1
ATOM 2437 N N . PHE A 1 310 ? -11.220 -8.144 23.423 1.00 80.94 310 PHE A N 1
ATOM 2438 C CA . PHE A 1 310 ? -12.069 -7.770 22.290 1.00 80.94 310 PHE A CA 1
ATOM 2439 C C . PHE A 1 310 ? -13.560 -7.851 22.618 1.00 80.94 310 PHE A C 1
ATOM 2441 O O . PHE A 1 310 ? -14.326 -7.001 22.173 1.00 80.94 310 PHE A O 1
ATOM 2448 N N . TYR A 1 311 ? -13.976 -8.833 23.420 1.00 76.88 311 TYR A N 1
ATOM 2449 C CA . TYR A 1 311 ? -15.350 -8.913 23.914 1.00 76.88 311 TYR A CA 1
ATOM 2450 C C . TYR A 1 311 ? -15.739 -7.649 24.700 1.00 76.88 311 TYR A C 1
ATOM 2452 O O . TYR A 1 311 ? -16.731 -6.999 24.373 1.00 76.88 311 TYR A O 1
ATOM 2460 N N . GLU A 1 312 ? -14.922 -7.248 25.677 1.00 83.50 312 GLU A N 1
ATOM 2461 C CA . GLU A 1 312 ? -15.164 -6.055 26.498 1.00 83.50 312 GLU A CA 1
ATOM 2462 C C . GLU A 1 312 ? -15.081 -4.759 25.670 1.00 83.50 312 GLU A C 1
ATOM 2464 O O . GLU A 1 312 ? -15.802 -3.802 25.948 1.00 83.50 312 GLU A O 1
ATOM 2469 N N . ALA A 1 313 ? -14.268 -4.727 24.606 1.00 82.81 313 ALA A N 1
ATOM 2470 C CA . ALA A 1 313 ? -14.232 -3.609 23.663 1.00 82.81 313 ALA A CA 1
ATOM 2471 C C . ALA A 1 313 ? -15.576 -3.416 22.941 1.00 82.81 313 ALA A C 1
ATOM 2473 O O . ALA A 1 313 ? -16.077 -2.294 22.861 1.00 82.81 313 ALA A O 1
ATOM 2474 N N . VAL A 1 314 ? -16.194 -4.504 22.463 1.00 76.06 314 VAL A N 1
ATOM 2475 C CA . VAL A 1 314 ? -17.525 -4.443 21.834 1.00 76.06 314 VAL A CA 1
ATOM 2476 C C . VAL A 1 314 ? -18.586 -4.016 22.848 1.00 76.06 314 VAL A C 1
ATOM 2478 O O . VAL A 1 314 ? -19.435 -3.184 22.531 1.00 76.06 314 VAL A O 1
ATOM 2481 N N . VAL A 1 315 ? -18.537 -4.539 24.077 1.00 79.38 315 VAL A N 1
ATOM 2482 C CA . VAL A 1 315 ? -19.457 -4.127 25.151 1.00 79.38 315 VAL A CA 1
ATOM 2483 C C . VAL A 1 315 ? -19.326 -2.628 25.440 1.00 79.38 315 VAL A C 1
ATOM 2485 O O . VAL A 1 315 ? -20.337 -1.933 25.543 1.00 79.38 315 VAL A O 1
ATOM 2488 N N . ALA A 1 316 ? -18.099 -2.110 25.524 1.00 82.44 316 ALA A N 1
ATOM 2489 C CA . ALA A 1 316 ? -17.845 -0.694 25.763 1.00 82.44 316 ALA A CA 1
ATOM 2490 C C . ALA A 1 316 ? -18.357 0.194 24.620 1.00 82.44 316 ALA A C 1
ATOM 2492 O O . ALA A 1 316 ? -19.030 1.185 24.886 1.00 82.44 316 ALA A O 1
ATOM 2493 N N . ALA A 1 317 ? -18.115 -0.194 23.365 1.00 79.50 317 ALA A N 1
ATOM 2494 C CA . ALA A 1 317 ? -18.622 0.533 22.202 1.00 79.50 317 ALA A CA 1
ATOM 2495 C C . ALA A 1 317 ? -20.163 0.609 22.195 1.00 79.50 317 ALA A C 1
ATOM 2497 O O . ALA A 1 317 ? -20.730 1.651 21.876 1.00 79.50 317 ALA A O 1
ATOM 2498 N N . ARG A 1 318 ? -20.852 -0.467 22.608 1.00 74.75 318 ARG A N 1
ATOM 2499 C CA . ARG A 1 318 ? -22.326 -0.536 22.650 1.00 74.75 318 ARG A CA 1
ATOM 2500 C C . ARG A 1 318 ? -22.974 0.312 23.743 1.00 74.75 318 ARG A C 1
ATOM 2502 O O . ARG A 1 318 ? -24.091 0.776 23.546 1.00 74.75 318 ARG A O 1
ATOM 2509 N N . ASN A 1 319 ? -22.313 0.472 24.887 1.00 67.19 319 ASN A N 1
ATOM 2510 C CA . ASN A 1 319 ? -22.873 1.138 26.070 1.00 67.19 319 ASN A CA 1
ATOM 2511 C C . ASN A 1 319 ? -22.651 2.660 26.082 1.00 67.19 319 ASN A C 1
ATOM 2513 O O . ASN A 1 319 ? -22.868 3.307 27.107 1.00 67.19 319 ASN A O 1
ATOM 2517 N N . THR A 1 320 ? -22.197 3.245 24.974 1.00 59.31 320 THR A N 1
ATOM 2518 C CA . THR A 1 320 ? -22.091 4.698 24.860 1.00 59.31 320 THR A CA 1
ATOM 2519 C C . THR A 1 320 ? -23.464 5.302 24.548 1.00 59.31 320 THR A C 1
ATOM 2521 O O . THR A 1 320 ? -24.027 5.066 23.487 1.00 59.31 320 THR A O 1
ATOM 2524 N N . ASP A 1 321 ? -23.994 6.125 25.465 1.00 47.09 321 ASP A N 1
ATOM 2525 C CA . ASP A 1 321 ? -25.180 6.983 25.240 1.00 47.09 321 ASP A CA 1
ATOM 2526 C C . ASP A 1 321 ? -24.903 8.128 24.250 1.00 47.09 321 ASP A C 1
ATOM 2528 O O . ASP A 1 321 ? -25.796 8.902 23.890 1.00 47.09 321 ASP A O 1
ATOM 2532 N N . LEU A 1 322 ? -23.651 8.260 23.797 1.00 45.41 322 LEU A N 1
ATOM 2533 C CA . LEU A 1 322 ? -23.361 9.029 22.602 1.00 45.41 322 LEU A CA 1
ATOM 2534 C C . LEU A 1 322 ? -24.203 8.398 21.496 1.00 45.41 322 LEU A C 1
ATOM 2536 O O . LEU A 1 322 ? -24.054 7.198 21.263 1.00 45.41 322 LEU A O 1
ATOM 2540 N N . PRO A 1 323 ? -25.091 9.151 20.815 1.00 35.59 323 PRO A N 1
ATOM 2541 C CA . PRO A 1 323 ? -25.760 8.601 19.652 1.00 35.59 323 PRO A CA 1
ATOM 2542 C C . PRO A 1 323 ? -24.669 7.955 18.810 1.00 35.59 323 PRO A C 1
ATOM 2544 O O . PRO A 1 323 ? -23.613 8.574 18.648 1.00 35.59 323 PRO A O 1
ATOM 2547 N N . ILE A 1 324 ? -24.888 6.732 18.309 1.00 41.56 324 ILE A N 1
ATOM 2548 C CA . ILE A 1 324 ? -24.144 6.242 17.149 1.00 41.56 324 ILE A CA 1
ATOM 2549 C C . ILE A 1 324 ? -24.403 7.329 16.126 1.00 41.56 324 ILE A C 1
ATOM 2551 O O . ILE A 1 324 ? -25.453 7.346 15.475 1.00 41.56 324 ILE A O 1
ATOM 2555 N N . ILE A 1 325 ? -23.551 8.354 16.104 1.00 37.22 325 ILE A N 1
ATOM 2556 C CA . ILE A 1 325 ? -23.798 9.502 15.281 1.00 37.22 325 ILE A CA 1
ATOM 2557 C C . ILE A 1 325 ? -23.660 8.833 13.931 1.00 37.22 325 ILE A C 1
ATOM 2559 O O . ILE A 1 325 ? -22.577 8.387 13.545 1.00 37.22 325 ILE A O 1
ATOM 2563 N N . LYS A 1 326 ? -24.770 8.748 13.197 1.00 35.66 326 LYS A N 1
ATOM 2564 C CA . LYS A 1 326 ? -24.733 8.836 11.749 1.00 35.66 326 LYS A CA 1
ATOM 2565 C C . LYS A 1 326 ? -24.061 10.183 11.480 1.00 35.66 326 LYS A C 1
ATOM 2567 O O . LYS A 1 326 ? -24.746 11.147 11.152 1.00 35.66 326 LYS A O 1
ATOM 2572 N N . ARG A 1 327 ? -22.748 10.296 11.759 1.00 34.34 327 ARG A N 1
ATOM 2573 C CA . ARG A 1 327 ? -21.956 11.500 11.548 1.00 34.34 327 ARG A CA 1
ATOM 2574 C C . ARG A 1 327 ? -22.231 11.784 10.090 1.00 34.34 327 ARG A C 1
ATOM 2576 O O . ARG A 1 327 ? -22.096 10.842 9.295 1.00 34.34 327 ARG A O 1
ATOM 2583 N N . PRO A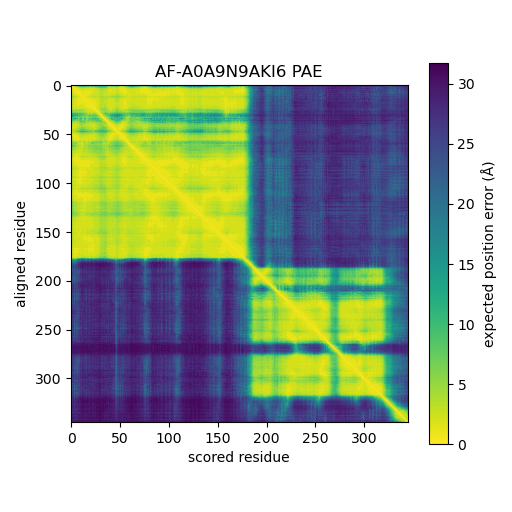 1 328 ? -22.756 12.968 9.741 1.00 29.11 328 PRO A N 1
ATOM 2584 C CA . PRO A 1 328 ? -23.098 13.247 8.363 1.00 29.11 328 PRO A CA 1
ATOM 2585 C C . PRO A 1 328 ? -21.873 12.871 7.540 1.00 29.11 328 PRO A C 1
ATOM 2587 O O . PRO A 1 328 ? -20.783 13.397 7.742 1.00 29.11 328 PRO A O 1
ATOM 2590 N N . ARG A 1 329 ? -22.031 11.865 6.673 1.00 40.00 329 ARG A N 1
ATOM 2591 C CA . ARG A 1 329 ? -20.954 11.260 5.873 1.00 40.00 329 ARG A CA 1
ATOM 2592 C C . ARG A 1 329 ? -20.452 12.219 4.776 1.00 40.00 329 ARG A C 1
ATOM 2594 O O . ARG A 1 329 ? -19.889 11.761 3.779 1.00 40.00 329 ARG A O 1
ATOM 2601 N N . ASN A 1 330 ? -20.693 13.518 4.958 1.00 30.80 330 ASN A N 1
ATOM 2602 C CA . ASN A 1 330 ? -20.520 14.605 4.018 1.00 30.80 330 ASN A CA 1
ATOM 2603 C C . ASN A 1 330 ? -19.557 15.630 4.620 1.00 30.80 330 ASN A C 1
ATOM 2605 O O . ASN A 1 330 ? -19.874 16.253 5.627 1.00 30.80 330 ASN A O 1
ATOM 2609 N N . LYS A 1 331 ? -18.405 15.759 3.949 1.00 36.56 331 LYS A N 1
ATOM 2610 C CA . LYS A 1 331 ? -17.406 16.836 4.014 1.00 36.56 331 LYS A CA 1
ATOM 2611 C C . LYS A 1 331 ? -17.153 17.408 5.412 1.00 36.56 331 LYS A C 1
ATOM 2613 O O . LYS A 1 331 ? -17.781 18.378 5.822 1.00 36.56 331 LYS A O 1
ATOM 2618 N N . LEU A 1 332 ? -16.132 16.869 6.080 1.00 33.59 332 LEU A N 1
ATOM 2619 C CA . LEU A 1 332 ? -15.364 17.667 7.030 1.00 33.59 332 LEU A CA 1
ATOM 2620 C C . LEU A 1 332 ? -14.828 18.875 6.242 1.00 33.59 332 LEU A C 1
ATOM 2622 O O . LEU A 1 332 ? -14.053 18.697 5.302 1.00 33.59 332 LEU A O 1
ATOM 2626 N N . ASP A 1 333 ? -15.302 20.080 6.550 1.00 39.38 333 ASP A N 1
ATOM 2627 C CA . ASP A 1 333 ? -14.718 21.296 5.993 1.00 39.38 333 ASP A CA 1
ATOM 2628 C C . ASP A 1 333 ? -13.326 21.450 6.618 1.00 39.38 333 ASP A C 1
ATOM 2630 O O . ASP A 1 333 ? -13.180 21.763 7.797 1.00 39.38 333 ASP A O 1
ATOM 2634 N N . ILE A 1 334 ? -12.307 21.077 5.848 1.00 36.88 334 ILE A N 1
ATOM 2635 C CA . ILE A 1 334 ? -10.892 20.971 6.240 1.00 36.88 334 ILE A CA 1
ATOM 2636 C C . ILE A 1 334 ? -10.179 22.330 6.269 1.00 36.88 334 ILE A C 1
ATOM 2638 O O . ILE A 1 334 ? -9.062 22.442 6.781 1.00 36.88 334 ILE A O 1
ATOM 2642 N N . MET A 1 335 ? -10.831 23.385 5.778 1.00 32.53 335 MET A N 1
ATOM 2643 C CA . MET A 1 335 ? -10.272 24.737 5.733 1.00 32.53 335 MET A CA 1
ATOM 2644 C C . MET A 1 335 ? -9.897 25.319 7.112 1.00 32.53 335 MET A C 1
ATOM 2646 O O . MET A 1 335 ? -8.822 25.913 7.219 1.00 32.53 335 MET A O 1
ATOM 2650 N N . PRO A 1 336 ? -10.667 25.127 8.203 1.00 32.44 336 PRO A N 1
ATOM 2651 C CA . PRO A 1 336 ? -10.316 25.658 9.523 1.00 32.44 336 PRO A CA 1
ATOM 2652 C C . PRO A 1 336 ? -9.105 24.962 10.172 1.00 32.44 336 PRO A C 1
ATOM 2654 O O . PRO A 1 336 ? -8.399 25.583 10.968 1.00 32.44 336 PRO A O 1
ATOM 2657 N N . LEU A 1 337 ? -8.845 23.692 9.832 1.00 33.06 337 LEU A N 1
ATOM 2658 C CA . LEU A 1 337 ? -7.695 22.920 10.329 1.00 33.06 337 LEU A CA 1
ATOM 2659 C C . LEU A 1 337 ? -6.397 23.333 9.620 1.00 33.06 337 LEU A C 1
ATOM 2661 O O . LEU A 1 337 ? -5.401 23.613 10.287 1.00 33.06 337 LEU A O 1
ATOM 2665 N N . LEU A 1 338 ? -6.441 23.511 8.294 1.00 32.81 338 LEU A N 1
ATOM 2666 C CA . LEU A 1 338 ? -5.332 24.070 7.506 1.00 32.81 338 LEU A CA 1
ATOM 2667 C C . LEU A 1 338 ? -4.972 25.502 7.947 1.00 32.81 338 LEU A C 1
ATOM 2669 O O . LEU A 1 338 ? -3.798 25.866 8.012 1.00 32.81 338 LEU A O 1
ATOM 2673 N N . HIS A 1 339 ? -5.970 26.308 8.327 1.00 31.25 339 HIS A N 1
ATOM 2674 C CA . HIS A 1 339 ? -5.748 27.674 8.816 1.00 31.25 339 HIS A CA 1
ATOM 2675 C C . HIS A 1 339 ? -5.076 27.727 10.201 1.00 31.25 339 HIS A C 1
ATOM 2677 O O . HIS A 1 339 ? -4.370 28.691 10.506 1.00 31.25 339 HIS A O 1
ATOM 2683 N N . LYS A 1 340 ? -5.264 26.698 11.042 1.00 31.80 340 LYS A N 1
ATOM 2684 C CA . LYS A 1 340 ? -4.557 26.565 12.328 1.00 31.80 340 LYS A CA 1
ATOM 2685 C C . LYS A 1 340 ? -3.117 26.076 12.147 1.00 31.80 340 LYS A C 1
ATOM 2687 O O . LYS A 1 340 ? -2.242 26.569 12.854 1.00 31.80 340 LYS A O 1
ATOM 2692 N N . MET A 1 341 ? -2.856 25.200 11.173 1.00 31.42 341 MET A N 1
ATOM 2693 C CA . MET A 1 341 ? -1.502 24.716 10.859 1.00 31.42 341 MET A CA 1
ATOM 2694 C C . MET A 1 341 ? -0.583 25.822 10.311 1.00 31.42 341 MET A C 1
ATOM 2696 O O . MET A 1 341 ? 0.591 25.866 10.658 1.00 31.42 341 MET A O 1
ATOM 2700 N N . ASN A 1 342 ? -1.115 26.791 9.557 1.00 32.19 342 ASN A N 1
ATOM 2701 C CA . ASN A 1 342 ? -0.328 27.934 9.063 1.00 32.19 342 ASN A CA 1
ATOM 2702 C C . ASN A 1 342 ? 0.094 28.949 10.145 1.00 32.19 342 ASN A C 1
ATOM 2704 O O . ASN A 1 342 ? 0.870 29.855 9.849 1.00 32.19 342 ASN A O 1
ATOM 2708 N N . LYS A 1 343 ? -0.396 28.821 11.386 1.00 29.58 343 LYS A N 1
ATOM 2709 C CA . LYS A 1 343 ? 0.005 29.679 12.517 1.00 29.58 343 LYS A CA 1
ATOM 2710 C C . LYS A 1 343 ? 1.132 29.089 13.371 1.00 29.58 343 LYS A C 1
ATOM 2712 O O . LYS A 1 343 ? 1.566 29.751 14.305 1.00 29.58 343 LYS A O 1
ATOM 2717 N N . TRP A 1 344 ? 1.582 27.873 13.067 1.00 29.89 344 TRP A N 1
ATOM 2718 C CA . TRP A 1 344 ? 2.659 27.167 13.771 1.00 29.89 344 TRP A CA 1
ATOM 2719 C C . TRP A 1 344 ? 3.897 27.038 12.868 1.00 29.89 344 TRP A C 1
ATOM 2721 O O . TRP A 1 344 ? 4.443 25.950 12.698 1.00 29.89 344 TRP A O 1
ATOM 2731 N N . LYS A 1 345 ? 4.293 28.154 12.242 1.00 29.09 345 LYS A N 1
ATOM 2732 C CA . LYS A 1 345 ? 5.613 28.314 11.622 1.00 29.09 345 LYS A CA 1
ATOM 2733 C C . LYS A 1 345 ? 6.539 29.063 12.561 1.00 29.09 345 LYS A C 1
ATOM 2735 O O . LYS A 1 345 ? 6.058 30.062 13.145 1.00 29.09 345 LYS A O 1
#

Nearest PDB structures (foldseek):
  4js0-assembly1_A  TM=9.941E-01  e=1.658E-27  Homo sapiens
  7y4a-assembly4_G  TM=9.788E-01  e=1.158E-23  Homo sapiens
  6sge-assembly1_A  TM=9.804E-01  e=3.861E-23  Homo sapiens
  7qsc-assembly1_B  TM=9.844E-01  e=7.050E-23  Homo sapiens
  4xoi-assembly2_C  TM=9.789E-01  e=4.625E-23  Homo sapiens

Radius of gyration: 24.4 Å; Cα contacts (8 Å, |Δi|>4): 556; chains: 1; bounding box: 53×48×70 Å

Solvent-accessible surface area (backbone atoms only — not comparable to full-atom values): 19720 Å² total; per-residue (Å²): 126,54,75,44,34,35,38,39,43,36,48,62,91,25,49,65,65,42,42,56,41,14,70,75,65,78,40,58,73,93,68,93,74,90,61,68,69,48,77,48,76,44,82,46,74,59,89,95,46,68,31,38,40,35,41,34,44,45,42,34,53,74,97,43,52,78,63,46,56,73,69,51,73,85,51,33,20,37,40,43,30,17,23,24,74,33,55,67,36,51,54,36,39,68,76,41,50,53,52,53,48,45,74,79,43,66,90,50,42,34,33,36,33,38,20,51,52,76,44,52,80,30,70,65,56,47,49,59,31,45,78,69,79,42,63,52,57,50,71,64,60,47,41,52,50,16,57,76,72,67,34,79,39,56,43,56,24,13,39,80,80,48,47,46,44,67,54,53,54,52,53,42,52,50,45,24,51,45,64,75,41,88,71,64,82,26,100,42,77,49,77,42,71,60,89,94,46,80,43,80,43,68,44,62,81,66,78,91,52,58,72,68,64,40,54,56,51,54,79,70,54,65,51,46,79,49,72,26,41,32,78,32,68,68,45,50,51,37,45,62,76,44,52,51,48,50,44,47,72,79,42,67,88,61,43,32,33,36,32,39,29,59,60,87,77,76,68,91,77,60,88,82,53,99,72,80,59,64,48,69,69,57,50,46,53,49,21,65,72,74,67,35,76,40,64,43,62,24,12,84,88,79,54,40,48,49,68,52,52,55,45,53,45,54,54,42,42,68,70,48,87,62,68,84,65,80,61,74,93,64,77,82,78,57,64,69,59,55,60,56,58,72,71,74,119

Secondary structure (DSSP, 8-state):
-EEEEEEEEESTTSSHHHHHHHHHHSS--SS----SEEEEEEEEEETTEEEEEEEEEE---GGGHHHHGGG-TT-SEEEEEEETT-HHHHHHIIIIIHHHHHHHSTT--EEEEEE-GGGSS-HHHHHHHHHTT--PPPHHHHHHHHHHHT-SEEEE--TTT-TTHHHHHHHHHHHHHHHHTT----SEEEEEEETTEEEEEEE---TTS-HHHHHHHHTT-SEEEEEEETT-HHHHHHIIIIIIHHHHHHSTT-EEEEEEE-TT---SSTTSS-PPPPPHHHHHHHHHHHT-SEEEEE-TTT-TTHHHHHHHHHHHHHT--S------SS----HHHHHHHTT--

Foldseek 3Di:
DAEAEEEEEFAAPLCQVLLVCCVAPVDGDPDDDQDQKDWDWDWDQDPNDIYIYIYIYHHNDPVSLVVRLVSLPPHLEYEYTGELLDVVRVVCVVVPVLVSNCVSPNPRAYEYEHEPVVCQPPPVSQVVQVVVVHHGHDPVNQQVVCVVSVHPYYFYAYSHVRVRSVVSVSVRVVSSVCSVVVDQQAPDWDWADDPNDIDIDRDHDLPPDDPVVSLVVLVVDLEEEQEAEQADPPSVVCSPPPDLVVSCVRPNQHAYEYEHEDPPPPDPPCPPDPDDGHDPVNQQVVCVVSVHQYYYYAYPVVRPCVSVSVVVRVVRSVPRPPPPPPPPPDDPPCVVVVVVVVVVD